Protein AF-A0A7J7HTA9-F1 (afdb_monomer)

pLDDT: mean 80.09, std 15.6, range [35.91, 96.06]

Mean predicted aligned error: 14.53 Å

Foldseek 3Di:
DCPVVVVVVVVVVVVVVVVVVVVVVVVVVVVVVVVVVVVVVVVVVVVVVVVCVVCVVVVVLVVLVVVLVVLCVVLVVLVVVLVVLVVVLVVLLVVLVVLVVVLVVDPDPVVNLVSLVVNLVSLVVNVVSLVVSVVSVVVSLVSLVVSLVSCVVSVSDDPVVSVVSVVVSVVVVVCSVVVSCCSLPVDSSVVSLVVLLVVLLVLLVVLVVVLVVLVVVVVVVPPDDDPPCPVVNVVSPDVDDPSSVVSNVSSCVSCVVSVNNVVVVVSVVVSVVVVVVVVPPDPDD

Sequence (285 aa):
MEIKEDDSTLIKLETACSDLKNLLKTSAEVEVSLEKMDKKLDIFQESLTTASRRVAPLQSLSIAAKALDTRINRAVSPALSLLDSFKLTESLQRRLLDISSKLSSEKLPKKRLKRLKKYVDCVNKLDAAINLISQECEPAIQKLQEVVEFLSRTKATDQYRTHRLKETLMTLKALYETEVDAMRFDGLLDEALLSLQDEFEGLLQQLRHRNIGEMAAVAAQSEVDTAEEEEEVVAAWNLGTELEVEVLRQISETLAANDCLDICIEIFVKNATTTTKMKGNNPND

Radius of gyration: 47.03 Å; Cα contacts (8 Å, |Δi|>4): 125; chains: 1; bounding box: 74×35×176 Å

Solvent-accessible surface area (backbone atoms only — not comparable to full-atom values): 15718 Å² total; per-residue (Å²): 138,60,73,68,54,56,54,51,53,51,52,51,48,52,49,51,52,51,51,51,52,49,51,52,50,51,50,52,53,48,51,56,50,48,54,54,48,49,57,48,48,52,53,49,50,54,50,50,52,53,48,48,65,66,43,49,61,58,52,53,50,51,53,52,50,54,58,43,52,56,41,48,59,65,20,47,56,49,46,51,53,53,53,51,48,50,53,50,42,54,54,43,53,54,51,44,54,56,45,50,59,51,46,76,70,46,86,49,68,77,59,30,53,58,46,49,48,56,42,53,58,44,51,56,51,39,54,53,44,52,53,48,47,64,65,52,45,59,62,26,52,51,38,45,47,53,44,56,51,49,43,64,73,65,60,79,57,59,67,68,60,52,50,52,52,50,52,52,49,53,53,48,52,54,50,47,56,54,48,55,49,34,50,64,70,74,26,75,54,40,57,50,49,52,54,48,50,53,52,50,51,51,51,54,52,52,48,48,54,52,44,54,53,53,52,52,54,50,60,74,66,61,85,66,96,64,99,68,52,76,69,58,63,63,68,60,68,67,82,58,55,73,69,55,46,51,43,51,49,53,49,51,53,55,34,44,76,66,76,42,41,68,60,52,50,51,56,51,49,56,63,55,51,54,56,56,57,63,72,69,68,70,92,82,130

Secondary structure (DSSP, 8-state):
--HHHHHHHHHHHHHHHHHHHHHHHHHHHHHHHHHHHHHHHHHHHHHHHHHHHHHHHHHHHHHHHHHHHHHHHHHHHHHHHHHHHHHHHHHHHHHHHHHHHHHHH---HHHHHHHHHHHHHHHHHHHHHHHHHHHHHHHHHHHHHHHHHHHHHHT-S-HHHHHHHHHHHHHHHHHHHHHHHHHHHSSHHHHHHHHHHHHHHHHHHHHHHHHHHHHHHHHTT--S--TTHHHHHHHT-----HHHHHHHHHHHHHHHHTT-HHHHHHHHHHHHHHHHHHHT-----

Nearest PDB structures (foldseek):
  6mrt-assembly1_A  TM=3.489E-01  e=3.554E-01  Escherichia coli K-12
  5nnv-assembly4_D  TM=2.371E-01  e=4.049E+00  Bacillus subtilis subsp. subtilis str. 168
  3ja6-assembly1_H  TM=1.831E-01  e=6.074E+00  Escherichia coli
  1quu-assembly1_A-2  TM=1.529E-01  e=4.715E+00  Homo sapiens

Structure (mmCIF, N/CA/C/O backbone):
data_AF-A0A7J7HTA9-F1
#
_entry.id   AF-A0A7J7HTA9-F1
#
loop_
_atom_site.group_PDB
_atom_site.id
_atom_site.type_symbol
_atom_site.label_atom_id
_atom_site.label_alt_id
_atom_site.label_comp_id
_atom_site.label_asym_id
_atom_site.label_entity_id
_atom_site.label_seq_id
_atom_site.pdbx_PDB_ins_code
_atom_site.Cartn_x
_atom_site.Cartn_y
_atom_site.Cartn_z
_atom_site.occupancy
_atom_site.B_iso_or_equiv
_atom_site.auth_seq_id
_atom_site.auth_comp_id
_atom_site.auth_asym_id
_atom_site.auth_atom_id
_atom_site.pdbx_PDB_model_num
ATOM 1 N N . MET A 1 1 ? -6.354 4.439 116.139 1.00 47.09 1 MET A N 1
ATOM 2 C CA . MET A 1 1 ? -6.217 5.529 115.142 1.00 47.09 1 MET A CA 1
ATOM 3 C C . MET A 1 1 ? -6.679 5.044 113.756 1.00 47.09 1 MET A C 1
ATOM 5 O O . MET A 1 1 ? -6.259 5.613 112.765 1.00 47.09 1 MET A O 1
ATOM 9 N N . GLU A 1 2 ? -7.573 4.042 113.691 1.00 53.28 2 GLU A N 1
ATOM 10 C CA . GLU A 1 2 ? -7.908 3.264 112.474 1.00 53.28 2 GLU A CA 1
ATOM 11 C C . GLU A 1 2 ? -9.186 3.723 111.749 1.00 53.28 2 GLU A C 1
ATOM 13 O O . GLU A 1 2 ? -9.349 3.476 110.563 1.00 53.28 2 GLU A O 1
ATOM 18 N N . ILE A 1 3 ? -10.066 4.480 112.413 1.00 53.12 3 ILE A N 1
ATOM 19 C CA . ILE A 1 3 ? -11.392 4.838 111.868 1.00 53.12 3 ILE A CA 1
ATOM 20 C C . ILE A 1 3 ? -11.294 5.758 110.629 1.00 53.12 3 ILE A C 1
ATOM 22 O O . ILE A 1 3 ? -12.170 5.750 109.775 1.00 53.12 3 ILE A O 1
ATOM 26 N N . LYS A 1 4 ? -10.204 6.530 110.481 1.00 55.94 4 LYS A N 1
ATOM 27 C CA . LYS A 1 4 ? -9.986 7.402 109.307 1.00 55.94 4 LYS A CA 1
ATOM 28 C C . LYS A 1 4 ? -9.472 6.660 108.066 1.00 55.94 4 LYS A C 1
ATOM 30 O O . LYS A 1 4 ? -9.588 7.193 106.964 1.00 55.94 4 LYS A O 1
ATOM 35 N N . GLU A 1 5 ? -8.866 5.487 108.237 1.00 58.59 5 GLU A N 1
ATOM 36 C CA . GLU A 1 5 ? -8.323 4.688 107.131 1.00 58.59 5 GLU A CA 1
ATOM 37 C C . GLU A 1 5 ? -9.431 3.872 106.457 1.00 58.59 5 GLU A C 1
ATOM 39 O O . GLU A 1 5 ? -9.526 3.883 105.229 1.00 58.59 5 GLU A O 1
ATOM 44 N N . ASP A 1 6 ? -10.335 3.292 107.252 1.00 61.81 6 ASP A N 1
ATOM 45 C CA . ASP A 1 6 ? -11.518 2.580 106.754 1.00 61.81 6 ASP A CA 1
ATOM 46 C C . ASP A 1 6 ? -12.429 3.503 105.928 1.00 61.81 6 ASP A C 1
ATOM 48 O O . ASP A 1 6 ? -12.758 3.166 104.790 1.00 61.81 6 ASP A O 1
ATOM 52 N N . ASP A 1 7 ? -12.714 4.723 106.400 1.00 69.44 7 ASP A N 1
ATOM 53 C CA . ASP A 1 7 ? -13.461 5.733 105.627 1.00 69.44 7 ASP A CA 1
ATOM 54 C C . ASP A 1 7 ? -12.744 6.118 104.317 1.00 69.44 7 ASP A C 1
ATOM 56 O O . ASP A 1 7 ? -13.386 6.317 103.285 1.00 69.44 7 ASP A O 1
ATOM 60 N N . SER A 1 8 ? -11.404 6.174 104.301 1.00 77.88 8 SER A N 1
ATOM 61 C CA . SER A 1 8 ? -10.639 6.462 103.077 1.00 77.88 8 SER A CA 1
ATOM 62 C C . SER A 1 8 ? -10.728 5.328 102.051 1.00 77.88 8 SER A C 1
ATOM 64 O O . SER A 1 8 ? -10.811 5.594 100.849 1.00 77.88 8 SER A O 1
ATOM 66 N N . THR A 1 9 ? -10.714 4.068 102.495 1.00 80.44 9 THR A N 1
ATOM 67 C CA . THR A 1 9 ? -10.879 2.902 101.608 1.00 80.44 9 THR A CA 1
ATOM 68 C C . THR A 1 9 ? -12.297 2.794 101.054 1.00 80.44 9 THR A C 1
ATOM 70 O O . THR A 1 9 ? -12.466 2.453 99.883 1.00 80.44 9 THR A O 1
ATOM 73 N N . LEU A 1 10 ? -13.301 3.171 101.849 1.00 81.88 10 LEU A N 1
ATOM 74 C CA . LEU A 1 10 ? -14.709 3.172 101.460 1.00 81.88 10 LEU A CA 1
ATOM 75 C C . LEU A 1 10 ? -14.993 4.255 100.409 1.00 81.88 10 LEU A C 1
ATOM 77 O O . LEU A 1 10 ? -15.588 3.957 99.375 1.00 81.88 10 LEU A O 1
ATOM 81 N N . ILE A 1 11 ? -14.445 5.464 100.587 1.00 84.44 11 ILE A N 1
ATOM 82 C CA . ILE A 1 11 ? -14.510 6.540 99.583 1.00 84.44 11 ILE A CA 1
ATOM 83 C C . ILE A 1 11 ? -13.785 6.130 98.291 1.00 84.44 11 ILE A C 1
ATOM 85 O O . ILE A 1 11 ? -14.306 6.358 97.202 1.00 84.44 11 ILE A O 1
ATOM 89 N N . LYS A 1 12 ? -12.613 5.478 98.379 1.00 86.44 12 LYS A N 1
ATOM 90 C CA . LYS A 1 12 ? -11.892 4.959 97.198 1.00 86.44 12 LYS A CA 1
ATOM 91 C C . LYS A 1 12 ? -12.709 3.911 96.440 1.00 86.44 12 LYS A C 1
ATOM 93 O O . LYS A 1 12 ? -12.737 3.937 95.209 1.00 86.44 12 LYS A O 1
ATOM 98 N N . LEU A 1 13 ? -13.382 3.012 97.157 1.00 85.44 13 LEU A N 1
ATOM 99 C CA . LEU A 1 13 ? -14.254 2.000 96.565 1.00 85.44 13 LEU A CA 1
ATOM 100 C C . LEU A 1 13 ? -15.482 2.637 95.905 1.00 85.44 13 LEU A C 1
ATOM 102 O O . LEU A 1 13 ? -15.856 2.240 94.806 1.00 85.44 13 LEU A O 1
ATOM 106 N N . GLU A 1 14 ? -16.073 3.652 96.533 1.00 86.44 14 GLU A N 1
ATOM 107 C CA . GLU A 1 14 ? -17.201 4.400 95.979 1.00 86.44 14 GLU A CA 1
ATOM 108 C C . GLU A 1 14 ? -16.796 5.170 94.713 1.00 86.44 14 GLU A C 1
ATOM 110 O O . GLU A 1 14 ? -17.492 5.084 93.697 1.00 86.44 14 GLU A O 1
ATOM 115 N N . THR A 1 15 ? -15.620 5.812 94.712 1.00 88.00 15 THR A N 1
ATOM 116 C CA . THR A 1 15 ? -15.060 6.445 93.508 1.00 88.00 15 THR A CA 1
ATOM 117 C C . THR A 1 15 ? -14.784 5.423 92.408 1.00 88.00 15 THR A C 1
ATOM 119 O O . THR A 1 15 ? -15.249 5.617 91.288 1.00 88.00 15 THR A O 1
ATOM 122 N N . ALA A 1 16 ? -14.166 4.279 92.725 1.00 88.56 16 ALA A N 1
ATOM 123 C CA . ALA A 1 16 ? -13.907 3.216 91.754 1.00 88.56 16 ALA A CA 1
ATOM 124 C C . ALA A 1 16 ? -15.207 2.621 91.183 1.00 88.56 16 ALA A C 1
ATOM 126 O O . ALA A 1 16 ? -15.298 2.371 89.984 1.00 88.56 16 ALA A O 1
ATOM 127 N N . CYS A 1 17 ? -16.244 2.448 92.009 1.00 87.31 17 CYS A N 1
ATOM 128 C CA . CYS A 1 17 ? -17.576 2.034 91.565 1.00 87.31 17 CYS A CA 1
ATOM 129 C C . CYS A 1 17 ? -18.218 3.077 90.642 1.00 87.31 17 CYS A C 1
ATOM 131 O O . CYS A 1 17 ? -18.852 2.717 89.648 1.00 87.31 17 CYS A O 1
ATOM 133 N N . SER A 1 18 ? -18.061 4.365 90.950 1.00 90.75 18 SER A N 1
ATOM 134 C CA . SER A 1 18 ? -18.578 5.452 90.118 1.00 90.75 18 SER A CA 1
ATOM 135 C C . SER A 1 18 ? -17.843 5.556 88.776 1.00 90.75 18 SER A C 1
ATOM 137 O O . SER A 1 18 ? -18.494 5.685 87.737 1.00 90.75 18 SER A O 1
ATOM 139 N N . ASP A 1 19 ? -16.521 5.375 88.775 1.00 92.12 19 ASP A N 1
ATOM 140 C CA . ASP A 1 19 ? -15.682 5.342 87.578 1.00 92.12 19 ASP A CA 1
ATOM 141 C C . ASP A 1 19 ? -16.027 4.140 86.703 1.00 92.12 19 ASP A C 1
ATOM 143 O O . ASP A 1 19 ? -16.213 4.290 85.499 1.00 92.12 19 ASP A O 1
ATOM 147 N N . LEU A 1 20 ? -16.216 2.962 87.302 1.00 91.88 20 LEU A N 1
ATOM 148 C CA . LEU A 1 20 ? -16.607 1.749 86.586 1.00 91.88 20 LEU A CA 1
ATOM 149 C C . LEU A 1 20 ? -18.017 1.882 85.998 1.00 91.88 20 LEU A C 1
ATOM 151 O O . LEU A 1 20 ? -18.262 1.476 84.865 1.00 91.88 20 LEU A O 1
ATOM 155 N N . LYS A 1 21 ? -18.939 2.533 86.715 1.00 93.94 21 LYS A N 1
ATOM 156 C CA . LYS A 1 21 ? -20.280 2.849 86.207 1.00 93.94 21 LYS A CA 1
ATOM 157 C C . LYS A 1 21 ? -20.238 3.847 85.049 1.00 93.94 21 LYS A C 1
ATOM 159 O O . LYS A 1 21 ? -21.007 3.701 84.101 1.00 93.94 21 LYS A O 1
ATOM 164 N N . ASN A 1 22 ? -19.359 4.845 85.108 1.00 93.06 22 ASN A N 1
ATOM 165 C CA . ASN A 1 22 ? -19.149 5.785 84.010 1.00 93.06 22 ASN A CA 1
ATOM 166 C C . ASN A 1 22 ? -18.502 5.094 82.807 1.00 93.06 22 ASN A C 1
ATOM 168 O O . ASN A 1 22 ? -18.959 5.298 81.689 1.00 93.06 22 ASN A O 1
ATOM 172 N N . LEU A 1 23 ? -17.523 4.217 83.034 1.00 93.50 23 LEU A N 1
ATOM 173 C CA . LEU A 1 23 ? -16.859 3.435 81.992 1.00 93.50 23 LEU A CA 1
ATOM 174 C C . LEU A 1 23 ? -17.828 2.458 81.311 1.00 93.50 23 LEU A C 1
ATOM 176 O O . LEU A 1 23 ? -17.810 2.317 80.094 1.00 93.50 23 LEU A O 1
ATOM 180 N N . LEU A 1 24 ? -18.741 1.836 82.064 1.00 93.00 24 LEU A N 1
ATOM 181 C CA . LEU A 1 24 ? -19.807 1.011 81.488 1.00 93.00 24 LEU A CA 1
ATOM 182 C C . LEU A 1 24 ? -20.780 1.834 80.637 1.00 93.00 24 LEU A C 1
ATOM 184 O O . LEU A 1 24 ? -21.186 1.385 79.567 1.00 93.00 24 LEU A O 1
ATOM 188 N N . LYS A 1 25 ? -21.135 3.048 81.075 1.00 93.94 25 LYS A N 1
ATOM 189 C CA . LYS A 1 25 ? -21.979 3.953 80.280 1.00 93.94 25 LYS A CA 1
ATOM 190 C C . LYS A 1 25 ? -21.286 4.391 78.993 1.00 93.94 25 LYS A C 1
ATOM 192 O O . LYS A 1 25 ? -21.897 4.303 77.934 1.00 93.94 25 LYS A O 1
ATOM 197 N N . THR A 1 26 ? -20.022 4.806 79.062 1.00 94.25 26 THR A N 1
ATOM 198 C CA . THR A 1 26 ? -19.263 5.201 77.867 1.00 94.25 26 THR A CA 1
ATOM 199 C C . THR A 1 26 ? -19.033 4.014 76.936 1.00 94.25 26 THR A C 1
ATOM 201 O O . THR A 1 26 ? -19.154 4.167 75.727 1.00 94.25 26 THR A O 1
ATOM 204 N N . SER A 1 27 ? -18.789 2.813 77.470 1.00 93.25 27 SER A N 1
ATOM 205 C CA . SER A 1 27 ? -18.708 1.582 76.675 1.00 93.25 27 SER A CA 1
ATOM 206 C C . SER A 1 27 ? -20.012 1.302 75.923 1.00 93.25 27 SER A C 1
ATOM 208 O O . SER A 1 27 ? -19.968 0.986 74.737 1.00 93.25 27 SER A O 1
ATOM 210 N N . ALA A 1 28 ? -21.166 1.455 76.578 1.00 93.44 28 ALA A N 1
ATOM 211 C CA . ALA A 1 28 ? -22.470 1.277 75.938 1.00 93.44 28 ALA A CA 1
ATOM 212 C C . ALA A 1 28 ? -22.738 2.344 74.856 1.00 93.44 28 ALA A C 1
ATOM 214 O O . ALA A 1 28 ? -23.277 2.044 73.793 1.00 93.44 28 ALA A O 1
ATOM 215 N N . GLU A 1 29 ? -22.330 3.595 75.088 1.00 95.12 29 GLU A N 1
ATOM 216 C CA . GLU A 1 29 ? -22.413 4.662 74.081 1.00 95.12 29 GLU A CA 1
ATOM 217 C C . GLU A 1 29 ? -21.524 4.375 72.861 1.00 95.12 29 GLU A C 1
ATOM 219 O O . GLU A 1 29 ? -21.947 4.581 71.717 1.00 95.12 29 GLU A O 1
ATOM 224 N N . VAL A 1 30 ? -20.313 3.857 73.092 1.00 94.75 30 VAL A N 1
ATOM 225 C CA . VAL A 1 30 ? -19.388 3.432 72.035 1.00 94.75 30 VAL A CA 1
ATOM 226 C C . VAL A 1 30 ? -19.975 2.274 71.233 1.00 94.75 30 VAL A C 1
ATOM 228 O O . VAL A 1 30 ? -19.922 2.324 70.005 1.00 94.75 30 VAL A O 1
ATOM 231 N N . GLU A 1 31 ? -20.595 1.286 71.876 1.00 95.06 31 GLU A N 1
ATOM 232 C CA . GLU A 1 31 ? -21.261 0.164 71.201 1.00 95.06 31 GLU A CA 1
ATOM 233 C C . GLU A 1 31 ? -22.373 0.646 70.254 1.00 95.06 31 GLU A C 1
ATOM 235 O O . GLU A 1 31 ? -22.382 0.304 69.071 1.00 95.06 31 GLU A O 1
ATOM 240 N N . VAL A 1 32 ? -23.236 1.558 70.715 1.00 94.56 32 VAL A N 1
ATOM 241 C CA . VAL A 1 32 ? -24.271 2.178 69.866 1.00 94.56 32 VAL A CA 1
ATOM 242 C C . VAL A 1 32 ? -23.654 2.981 68.713 1.00 94.56 32 VAL A C 1
ATOM 244 O O . VAL A 1 32 ? -24.202 3.029 67.607 1.00 94.56 32 VAL A O 1
ATOM 247 N N . SER A 1 33 ? -22.524 3.653 68.948 1.00 94.81 33 SER A N 1
ATOM 248 C CA . SER A 1 33 ? -21.814 4.389 67.897 1.00 94.81 33 SER A CA 1
ATOM 249 C C . SER A 1 33 ? -21.199 3.461 66.844 1.00 94.81 33 SER A C 1
ATOM 251 O O . SER A 1 33 ? -21.267 3.776 65.654 1.00 94.81 33 SER A O 1
ATOM 253 N N . LEU A 1 34 ? -20.677 2.305 67.268 1.00 95.00 34 LEU A N 1
ATOM 254 C CA . LEU A 1 34 ? -20.142 1.259 66.401 1.00 95.00 34 LEU A CA 1
ATOM 255 C C . LEU A 1 34 ? -21.247 0.670 65.533 1.00 95.00 34 LEU A C 1
ATOM 257 O O . LEU A 1 34 ? -21.090 0.620 64.321 1.00 95.00 34 LEU A O 1
ATOM 261 N N . GLU A 1 35 ? -22.402 0.346 66.112 1.00 95.12 35 GLU A N 1
ATOM 262 C CA . GLU A 1 35 ? -23.546 -0.172 65.357 1.00 95.12 35 GLU A CA 1
ATOM 263 C C . GLU A 1 35 ? -24.053 0.842 64.310 1.00 95.12 35 GLU A C 1
ATOM 265 O O . GLU A 1 35 ? -24.393 0.492 63.178 1.00 95.12 35 GLU A O 1
ATOM 270 N N . LYS A 1 36 ? -24.066 2.140 64.652 1.00 95.81 36 LYS A N 1
ATOM 271 C CA . LYS A 1 36 ? -24.378 3.214 63.691 1.00 95.81 36 LYS A CA 1
ATOM 272 C C . LYS A 1 36 ? -23.331 3.322 62.586 1.00 95.81 36 LYS A C 1
ATOM 274 O O . LYS A 1 36 ? -23.682 3.668 61.459 1.00 95.81 36 LYS A O 1
ATOM 279 N N . MET A 1 37 ? -22.058 3.116 62.910 1.00 95.56 37 MET A N 1
ATOM 280 C CA . MET A 1 37 ? -20.968 3.149 61.940 1.00 95.56 37 MET A CA 1
ATOM 281 C C . MET A 1 37 ? -21.029 1.950 60.994 1.00 95.56 37 MET A C 1
ATOM 283 O O . MET A 1 37 ? -20.857 2.143 59.795 1.00 95.56 37 MET A O 1
ATOM 287 N N . ASP A 1 38 ? -21.355 0.767 61.506 1.00 95.56 38 ASP A N 1
ATOM 288 C CA . ASP A 1 38 ? -21.504 -0.464 60.727 1.00 95.56 38 ASP A CA 1
ATOM 289 C C . ASP A 1 38 ? -22.623 -0.315 59.685 1.00 95.56 38 ASP A C 1
ATOM 291 O O . ASP A 1 38 ? -22.392 -0.417 58.482 1.00 95.56 38 ASP A O 1
ATOM 295 N N . LYS A 1 39 ? -23.795 0.169 60.122 1.00 95.56 39 LYS A N 1
ATOM 296 C CA . LYS A 1 39 ? -24.916 0.520 59.230 1.00 95.56 39 LYS A CA 1
ATOM 297 C C . LYS A 1 39 ? -24.532 1.540 58.154 1.00 95.56 39 LYS A C 1
ATOM 299 O O . LYS A 1 39 ? -25.019 1.472 57.028 1.00 95.56 39 LYS A O 1
ATOM 304 N N . LYS A 1 40 ? -23.684 2.524 58.479 1.00 96.06 40 LYS A N 1
ATOM 305 C CA . LYS A 1 40 ? -23.187 3.496 57.488 1.00 96.06 40 LYS A CA 1
ATOM 306 C C . LYS A 1 40 ? -22.226 2.849 56.495 1.00 96.06 40 LYS A C 1
ATOM 308 O O . LYS A 1 40 ? -22.276 3.198 55.319 1.00 96.06 40 LYS A O 1
ATOM 313 N N . LEU A 1 41 ? -21.360 1.949 56.957 1.00 95.81 41 LEU A N 1
ATOM 314 C CA . LEU A 1 41 ? -20.436 1.200 56.109 1.00 95.81 41 LEU A CA 1
ATOM 315 C C . LEU A 1 41 ? -21.187 0.316 55.115 1.00 95.81 41 LEU A C 1
ATOM 317 O O . LEU A 1 41 ? -20.854 0.356 53.933 1.00 95.81 41 LEU A O 1
ATOM 321 N N . ASP A 1 42 ? -22.247 -0.364 55.549 1.00 95.75 42 ASP A N 1
ATOM 322 C CA . ASP A 1 42 ? -23.115 -1.148 54.664 1.00 95.75 42 ASP A CA 1
ATOM 323 C C . ASP A 1 42 ? -23.717 -0.283 53.551 1.00 95.75 42 ASP A C 1
ATOM 325 O O . ASP A 1 42 ? -23.608 -0.609 52.367 1.00 95.75 42 ASP A O 1
ATOM 329 N N . ILE A 1 43 ? -24.271 0.881 53.913 1.00 95.62 43 ILE A N 1
ATOM 330 C CA . ILE A 1 43 ? -24.830 1.839 52.946 1.00 95.62 43 ILE A CA 1
ATOM 331 C C . ILE A 1 43 ? -23.742 2.346 51.988 1.00 95.62 43 ILE A C 1
ATOM 333 O O . ILE A 1 43 ? -23.973 2.477 50.783 1.00 95.62 43 ILE A O 1
ATOM 337 N N . PHE A 1 44 ? -22.540 2.641 52.493 1.00 95.69 44 PHE A N 1
ATOM 338 C CA . PHE A 1 44 ? -21.428 3.066 51.646 1.00 95.69 44 PHE A CA 1
ATOM 339 C C . PHE A 1 44 ? -20.971 1.962 50.699 1.00 95.69 44 PHE A C 1
ATOM 341 O O . PHE A 1 44 ? -20.693 2.249 49.536 1.00 95.69 44 PHE A O 1
ATOM 348 N N . GLN A 1 45 ? -20.930 0.714 51.152 1.00 95.88 45 GLN A N 1
ATOM 349 C CA . GLN A 1 45 ? -20.557 -0.425 50.328 1.00 95.88 45 GLN A CA 1
ATOM 350 C C . GLN A 1 45 ? -21.608 -0.703 49.246 1.00 95.88 45 GLN A C 1
ATOM 352 O O . GLN A 1 45 ? -21.256 -0.924 48.084 1.00 95.88 45 GLN A O 1
ATOM 357 N N . GLU A 1 46 ? -22.896 -0.604 49.568 1.00 95.56 46 GLU A N 1
ATOM 358 C CA . GLU A 1 46 ? -23.981 -0.703 48.587 1.00 95.56 46 GLU A CA 1
ATOM 359 C C . GLU A 1 46 ? -23.924 0.438 47.552 1.00 95.56 46 GLU A C 1
ATOM 361 O O . GLU A 1 46 ? -24.035 0.219 46.340 1.00 95.56 46 GLU A O 1
ATOM 366 N N . SER A 1 47 ? -23.669 1.667 48.005 1.00 95.31 47 SER A N 1
ATOM 367 C CA . SER A 1 47 ? -23.493 2.824 47.123 1.00 95.31 47 SER A CA 1
ATOM 368 C C . SER A 1 47 ? -22.277 2.658 46.209 1.00 95.31 47 SER A C 1
ATOM 370 O O . SER A 1 47 ? -22.371 2.869 44.997 1.00 95.31 47 SER A O 1
ATOM 372 N N . LEU A 1 48 ? -21.145 2.204 46.754 1.00 95.06 48 LEU A N 1
ATOM 373 C CA . LEU A 1 48 ? -19.909 1.987 46.007 1.00 95.06 48 LEU A CA 1
ATOM 374 C C . LEU A 1 48 ? -20.058 0.868 44.975 1.00 95.06 48 LEU A C 1
ATOM 376 O O . LEU A 1 48 ? -19.619 1.023 43.836 1.00 95.06 48 LEU A O 1
ATOM 380 N N . THR A 1 49 ? -20.700 -0.243 45.335 1.00 94.88 49 THR A N 1
ATOM 381 C CA . THR A 1 49 ? -20.969 -1.345 44.397 1.00 94.88 49 THR A CA 1
ATOM 382 C C . THR A 1 49 ? -21.920 -0.906 43.285 1.00 94.88 49 THR A C 1
ATOM 384 O O . THR A 1 49 ? -21.669 -1.191 42.111 1.00 94.88 49 THR A O 1
ATOM 387 N N . THR A 1 50 ? -22.952 -0.125 43.612 1.00 94.44 50 THR A N 1
ATOM 388 C CA . THR A 1 50 ? -23.872 0.459 42.626 1.00 94.44 50 THR A CA 1
ATOM 389 C C . THR A 1 50 ? -23.157 1.438 41.694 1.00 94.44 50 THR A C 1
ATOM 391 O O . THR A 1 50 ? -23.330 1.372 40.474 1.00 94.44 50 THR A O 1
ATOM 394 N N . ALA A 1 51 ? -22.323 2.325 42.239 1.00 93.56 51 ALA A N 1
ATOM 395 C CA . ALA A 1 51 ? -21.527 3.270 41.464 1.00 93.56 51 ALA A CA 1
ATOM 396 C C . ALA A 1 51 ? -20.521 2.545 40.558 1.00 93.56 51 ALA A C 1
ATOM 398 O O . ALA A 1 51 ? -20.468 2.818 39.361 1.00 93.56 51 ALA A O 1
ATOM 399 N N . SER A 1 52 ? -19.797 1.560 41.092 1.00 92.88 52 SER A N 1
ATOM 400 C CA . SER A 1 52 ? -18.858 0.721 40.340 1.00 92.88 52 SER A CA 1
ATOM 401 C C . SER A 1 52 ? -19.547 0.019 39.1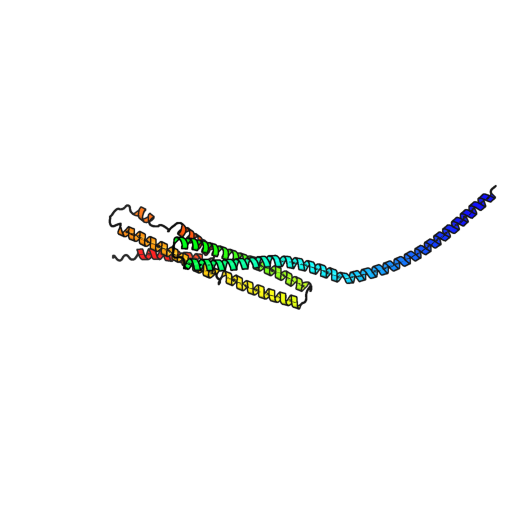69 1.00 92.88 52 SER A C 1
ATOM 403 O O . SER A 1 52 ? -19.087 0.109 38.031 1.00 92.88 52 SER A O 1
ATOM 405 N N . ARG A 1 53 ? -20.728 -0.574 39.395 1.00 91.38 53 ARG A N 1
ATOM 406 C CA . ARG A 1 53 ? -21.518 -1.222 38.337 1.00 91.38 53 ARG A CA 1
ATOM 407 C C . ARG A 1 53 ? -21.952 -0.249 37.236 1.00 91.38 53 ARG A C 1
ATOM 409 O O . ARG A 1 53 ? -22.013 -0.643 36.073 1.00 91.38 53 ARG A O 1
ATOM 416 N N . ARG A 1 54 ? -22.240 1.011 37.577 1.00 91.12 54 ARG A N 1
ATOM 417 C CA . ARG A 1 54 ? -22.584 2.064 36.602 1.00 91.12 54 ARG A CA 1
ATOM 418 C C . ARG A 1 54 ? -21.366 2.589 35.837 1.00 91.12 54 ARG A C 1
ATOM 420 O O . ARG A 1 54 ? -21.505 2.963 34.677 1.00 91.12 54 ARG A O 1
ATOM 427 N N . VAL A 1 55 ? -20.187 2.602 36.457 1.00 92.88 55 VAL A N 1
ATOM 428 C CA . VAL A 1 55 ? -18.941 3.122 35.864 1.00 92.88 55 VAL A CA 1
ATOM 429 C C . VAL A 1 55 ? -18.200 2.069 35.030 1.00 92.88 55 VAL A C 1
ATOM 431 O O . VAL A 1 55 ? -17.576 2.420 34.030 1.00 92.88 55 VAL A O 1
ATOM 434 N N . ALA A 1 56 ? -18.312 0.782 35.365 1.00 89.06 56 ALA A N 1
ATOM 435 C CA . ALA A 1 56 ? -17.701 -0.326 34.627 1.00 89.06 56 ALA A CA 1
ATOM 436 C C . ALA A 1 56 ? -17.898 -0.278 33.089 1.00 89.06 56 ALA A C 1
ATOM 438 O O . ALA A 1 56 ? -16.908 -0.415 32.363 1.00 89.06 56 ALA A O 1
ATOM 439 N N . PRO A 1 57 ? -19.110 -0.035 32.538 1.00 87.00 57 PRO A N 1
ATOM 440 C CA . PRO A 1 57 ? -19.281 0.081 31.086 1.00 87.00 57 PRO A CA 1
ATOM 441 C C . PRO A 1 57 ? -18.555 1.296 30.487 1.00 87.00 57 PRO A C 1
ATOM 443 O O . PRO A 1 57 ? -18.031 1.202 29.379 1.00 87.00 57 PRO A O 1
ATOM 446 N N . LEU A 1 58 ? -18.465 2.414 31.216 1.00 87.25 58 LEU A N 1
ATOM 447 C CA . LEU A 1 58 ? -17.738 3.609 30.768 1.00 87.25 58 LEU A CA 1
ATOM 448 C C . LEU A 1 58 ? -16.227 3.360 30.725 1.00 87.25 58 LEU A C 1
ATOM 450 O O . LEU A 1 58 ? -15.553 3.791 29.791 1.00 87.25 58 LEU A O 1
ATOM 454 N N . GLN A 1 59 ? -15.696 2.626 31.706 1.00 88.69 59 GLN A N 1
ATOM 455 C CA . GLN A 1 59 ? -14.292 2.212 31.715 1.00 88.69 59 GLN A CA 1
ATOM 456 C C . GLN A 1 59 ? -13.980 1.272 30.547 1.00 88.69 59 GLN A C 1
ATOM 458 O O . GLN A 1 59 ? -12.999 1.489 29.839 1.00 88.69 59 GLN A O 1
ATOM 463 N N . SER A 1 60 ? -14.841 0.280 30.298 1.00 86.75 60 SER A N 1
ATOM 464 C CA . SER A 1 60 ? -14.715 -0.622 29.146 1.00 86.75 60 SER A CA 1
ATOM 465 C C . SER A 1 60 ? -14.714 0.146 27.817 1.00 86.75 60 SER A C 1
ATOM 467 O O . SER A 1 60 ? -13.835 -0.059 26.978 1.00 86.75 60 SER A O 1
ATOM 469 N N . LEU A 1 61 ? -15.630 1.108 27.656 1.00 85.38 61 LEU A N 1
ATOM 470 C CA . LEU A 1 61 ? -15.699 1.957 26.465 1.00 85.38 61 LEU A CA 1
ATOM 471 C C . LEU A 1 61 ? -14.451 2.838 26.304 1.00 85.38 61 LEU A C 1
ATOM 473 O O . LEU A 1 61 ? -13.928 2.962 25.200 1.00 85.38 61 LEU A O 1
ATOM 477 N N . SER A 1 62 ? -13.945 3.414 27.396 1.00 87.25 62 SER A N 1
ATOM 478 C CA . SER A 1 62 ? -12.720 4.225 27.393 1.00 87.25 62 SER A CA 1
ATOM 479 C C . SER A 1 62 ? -11.496 3.413 26.953 1.00 87.25 62 SER A C 1
ATOM 481 O O . SER A 1 62 ? -10.722 3.846 26.094 1.00 87.25 62 SER A O 1
ATOM 483 N N . ILE A 1 63 ? -11.354 2.186 27.466 1.00 88.56 63 ILE A N 1
ATOM 484 C CA . ILE A 1 63 ? -10.285 1.264 27.059 1.00 88.5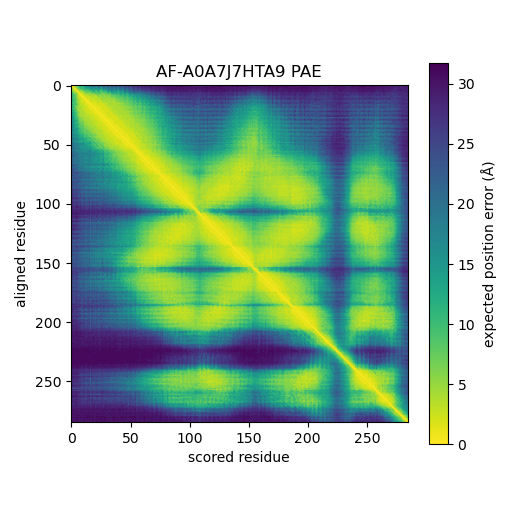6 63 ILE A CA 1
ATOM 485 C C . ILE A 1 63 ? -10.426 0.902 25.574 1.00 88.56 63 ILE A C 1
ATOM 487 O O . ILE A 1 63 ? -9.436 0.938 24.840 1.00 88.56 63 ILE A O 1
ATOM 491 N N . ALA A 1 64 ? -11.645 0.608 25.109 1.00 86.44 64 ALA A N 1
ATOM 492 C CA . ALA A 1 64 ? -11.912 0.314 23.702 1.00 86.44 64 ALA A CA 1
ATOM 493 C C . ALA A 1 64 ? -11.579 1.504 22.786 1.00 86.44 64 ALA A C 1
ATOM 495 O O . ALA A 1 64 ? -10.974 1.305 21.733 1.00 86.44 64 ALA A O 1
ATOM 496 N N . ALA A 1 65 ? -11.898 2.735 23.198 1.00 87.19 65 ALA A N 1
ATOM 497 C CA . ALA A 1 65 ? -11.575 3.950 22.454 1.00 87.19 65 ALA A CA 1
ATOM 498 C C . ALA A 1 65 ? -10.057 4.176 22.346 1.00 87.19 65 ALA A C 1
ATOM 500 O O . ALA A 1 65 ? -9.549 4.438 21.258 1.00 87.19 65 ALA A O 1
ATOM 501 N N . LYS A 1 66 ? -9.301 3.984 23.434 1.00 89.50 66 LYS A N 1
ATOM 502 C CA . LYS A 1 66 ? -7.829 4.069 23.405 1.00 89.50 66 LYS A CA 1
ATOM 503 C C . LYS A 1 66 ? -7.206 2.981 22.519 1.00 89.50 66 LYS A C 1
ATOM 505 O O . LYS A 1 66 ? -6.246 3.216 21.783 1.00 89.50 66 LYS A O 1
ATOM 510 N N . ALA A 1 67 ? -7.767 1.776 22.561 1.00 89.75 67 ALA A N 1
ATOM 511 C CA . ALA A 1 67 ? -7.348 0.668 21.711 1.00 89.75 67 ALA A CA 1
ATOM 512 C C . ALA A 1 67 ? -7.722 0.882 20.229 1.00 89.75 67 ALA A C 1
ATOM 514 O O . ALA A 1 67 ? -7.051 0.353 19.343 1.00 89.75 67 ALA A O 1
ATOM 515 N N . LEU A 1 68 ? -8.780 1.643 19.944 1.00 88.94 68 LEU A N 1
ATOM 516 C CA . LEU A 1 68 ? -9.129 2.070 18.592 1.00 88.94 68 LEU A CA 1
ATOM 517 C C . LEU A 1 68 ? -8.135 3.117 18.081 1.00 88.94 68 LEU A C 1
ATOM 519 O O . LEU A 1 68 ? -7.595 2.944 16.996 1.00 88.94 68 LEU A O 1
ATOM 523 N N . ASP A 1 69 ? -7.859 4.154 18.871 1.00 89.56 69 ASP A N 1
ATOM 524 C CA . ASP A 1 69 ? -6.954 5.249 18.501 1.00 89.56 69 ASP A CA 1
ATOM 525 C C . ASP A 1 69 ? -5.550 4.742 18.132 1.00 89.56 69 ASP A C 1
ATOM 527 O O . ASP A 1 69 ? -5.010 5.052 17.072 1.00 89.56 69 ASP A O 1
ATOM 531 N N . THR A 1 70 ? -4.997 3.838 18.941 1.00 90.56 70 THR A N 1
ATOM 532 C CA . THR A 1 70 ? -3.712 3.182 18.640 1.00 90.56 70 THR A CA 1
ATOM 533 C C . THR A 1 70 ? -3.730 2.397 17.324 1.00 90.56 70 THR A C 1
ATOM 535 O O . THR A 1 70 ? -2.756 2.438 16.571 1.00 90.56 70 THR A O 1
ATOM 538 N N . ARG A 1 71 ? -4.833 1.708 16.999 1.00 89.62 71 ARG A N 1
ATOM 539 C CA . ARG A 1 71 ? -4.976 0.991 15.721 1.00 89.62 71 ARG A CA 1
ATOM 540 C C . ARG A 1 71 ? -5.145 1.941 14.540 1.00 89.62 71 ARG A C 1
ATOM 542 O O . ARG A 1 71 ? -4.551 1.676 13.500 1.00 89.62 71 ARG A O 1
ATOM 549 N N . ILE A 1 72 ? -5.893 3.033 14.708 1.00 90.00 72 ILE A N 1
ATOM 550 C CA . ILE A 1 72 ? -6.032 4.087 13.695 1.00 90.00 72 ILE A CA 1
ATOM 551 C C . ILE A 1 72 ? -4.655 4.668 13.384 1.00 90.00 72 ILE A C 1
ATOM 553 O O . ILE A 1 72 ? -4.234 4.630 12.233 1.00 90.00 72 ILE A O 1
ATOM 557 N N . ASN A 1 73 ? -3.906 5.104 14.398 1.00 91.25 73 ASN A N 1
ATOM 558 C CA . ASN A 1 73 ? -2.568 5.668 14.208 1.00 91.25 73 ASN A CA 1
ATOM 559 C C . ASN A 1 73 ? -1.616 4.680 13.508 1.00 91.25 73 ASN A C 1
ATOM 561 O O . ASN A 1 73 ? -0.861 5.063 12.613 1.00 91.25 73 ASN A O 1
ATOM 565 N N . ARG A 1 74 ? -1.705 3.385 13.839 1.00 90.56 74 ARG A N 1
ATOM 566 C CA . ARG A 1 74 ? -0.923 2.321 13.189 1.00 90.56 74 ARG A CA 1
ATOM 567 C C . ARG A 1 74 ? -1.318 2.065 11.727 1.00 90.56 74 ARG A C 1
ATOM 569 O O . ARG A 1 74 ? -0.465 1.633 10.954 1.00 90.56 74 ARG A O 1
ATOM 576 N N . ALA A 1 75 ? -2.577 2.286 11.352 1.00 91.94 75 ALA A N 1
ATOM 577 C CA . ALA A 1 75 ? -3.068 2.084 9.987 1.00 91.94 75 ALA A CA 1
ATOM 578 C C . ALA A 1 75 ? -2.886 3.323 9.094 1.00 91.94 75 ALA A C 1
ATOM 580 O O . ALA A 1 75 ? -2.582 3.189 7.912 1.00 91.94 75 ALA A O 1
ATOM 581 N N . VAL A 1 76 ? -3.014 4.525 9.662 1.00 90.69 76 VAL A N 1
ATOM 582 C CA . VAL A 1 76 ? -2.916 5.792 8.923 1.00 90.69 76 VAL A CA 1
ATOM 583 C C . VAL A 1 76 ? -1.496 6.051 8.426 1.00 90.69 76 VAL A C 1
ATOM 585 O O . VAL A 1 76 ? -1.329 6.462 7.285 1.00 90.69 76 VAL A O 1
ATOM 588 N N . SER A 1 77 ? -0.465 5.786 9.233 1.00 89.44 77 SER A N 1
ATOM 589 C CA . SER A 1 77 ? 0.923 6.063 8.826 1.00 89.44 77 SER A CA 1
ATOM 590 C C . SER A 1 77 ? 1.350 5.308 7.547 1.00 89.44 77 SER A C 1
ATOM 592 O O . SER A 1 77 ? 1.844 5.964 6.631 1.00 89.44 77 SER A O 1
ATOM 594 N N . PRO A 1 78 ? 1.107 3.989 7.404 1.00 89.50 78 PRO A N 1
ATOM 595 C CA . PRO A 1 78 ? 1.349 3.266 6.151 1.00 89.50 78 PRO A CA 1
ATOM 596 C C . PRO A 1 78 ? 0.501 3.763 4.978 1.00 89.50 78 PRO A C 1
ATOM 598 O O . PRO A 1 78 ? 1.008 3.871 3.869 1.00 89.50 78 PRO A O 1
ATOM 601 N N . ALA A 1 79 ? -0.769 4.107 5.216 1.00 90.56 79 ALA A N 1
ATOM 602 C CA . ALA A 1 79 ? -1.640 4.636 4.166 1.00 90.56 79 ALA A CA 1
ATOM 603 C C . ALA A 1 79 ? -1.153 5.998 3.635 1.00 90.56 79 ALA A C 1
ATOM 605 O O . ALA A 1 79 ? -1.251 6.267 2.441 1.00 90.56 79 ALA A O 1
ATOM 606 N N . LEU A 1 80 ? -0.593 6.844 4.507 1.00 90.62 80 LEU A N 1
ATOM 607 C CA . LEU A 1 80 ? 0.029 8.109 4.108 1.00 90.62 80 LEU A CA 1
ATOM 608 C C . LEU A 1 80 ? 1.314 7.886 3.305 1.00 90.62 80 LEU A C 1
ATOM 610 O O . LEU A 1 80 ? 1.486 8.528 2.274 1.00 90.62 80 LEU A O 1
ATOM 614 N N . SER A 1 81 ? 2.168 6.951 3.734 1.00 89.56 81 SER A N 1
ATOM 615 C CA . SER A 1 81 ? 3.375 6.572 2.983 1.00 89.56 81 SER A CA 1
ATOM 616 C C . SER A 1 81 ? 3.024 6.095 1.575 1.00 89.56 81 SER A C 1
ATOM 618 O O . SER A 1 81 ? 3.572 6.592 0.596 1.00 89.56 81 SER A O 1
ATOM 620 N N . LEU A 1 82 ? 2.030 5.207 1.466 1.00 90.31 82 LEU A N 1
ATOM 621 C CA . LEU A 1 82 ? 1.538 4.704 0.187 1.00 90.31 82 LEU A CA 1
ATOM 622 C C . LEU A 1 82 ? 1.028 5.843 -0.709 1.00 90.31 82 LEU A C 1
ATOM 624 O O . LEU A 1 82 ? 1.350 5.895 -1.894 1.00 90.31 82 LEU A O 1
ATOM 628 N N . LEU A 1 83 ? 0.266 6.788 -0.149 1.00 90.56 83 LEU A N 1
ATOM 629 C CA . LEU A 1 83 ? -0.217 7.955 -0.887 1.00 90.56 83 LEU A CA 1
ATOM 630 C C . LEU A 1 83 ? 0.933 8.828 -1.415 1.00 90.56 83 LEU A C 1
ATOM 632 O O . LEU A 1 83 ? 0.852 9.346 -2.529 1.00 90.56 83 LEU A O 1
ATOM 636 N N . ASP A 1 84 ? 1.998 9.003 -0.639 1.00 91.62 84 ASP A N 1
ATOM 637 C CA . ASP A 1 84 ? 3.168 9.760 -1.081 1.00 91.62 84 ASP A CA 1
ATOM 638 C C . ASP A 1 84 ? 3.954 9.013 -2.175 1.00 91.62 84 ASP A C 1
ATOM 640 O O . ASP A 1 84 ? 4.405 9.649 -3.132 1.00 91.62 84 ASP A O 1
ATOM 644 N N . SER A 1 85 ? 4.015 7.678 -2.124 1.00 91.06 85 SER A N 1
ATOM 645 C CA . SER A 1 85 ? 4.550 6.837 -3.207 1.00 91.06 85 SER A CA 1
ATOM 646 C C . SER A 1 85 ? 3.745 6.986 -4.507 1.00 91.06 85 SER A C 1
ATOM 648 O O . SER A 1 85 ? 4.330 7.120 -5.587 1.00 91.06 85 SER A O 1
ATOM 650 N N . PHE A 1 86 ? 2.411 7.063 -4.427 1.00 90.19 86 PHE A N 1
ATOM 651 C CA . PHE A 1 86 ? 1.561 7.352 -5.592 1.00 90.19 86 PHE A CA 1
ATOM 652 C C . PHE A 1 86 ? 1.842 8.739 -6.188 1.00 90.19 86 PHE A C 1
ATOM 654 O O . PHE A 1 86 ? 2.021 8.861 -7.399 1.00 90.19 86 PHE A O 1
ATOM 661 N N . LYS A 1 87 ? 1.970 9.783 -5.356 1.00 92.12 87 LYS A N 1
ATOM 662 C CA . LYS A 1 87 ? 2.335 11.134 -5.834 1.00 92.12 87 LYS A CA 1
ATOM 663 C C . LYS A 1 87 ? 3.711 11.159 -6.496 1.00 92.12 87 LYS A C 1
ATOM 665 O O . LYS A 1 87 ? 3.915 11.858 -7.491 1.00 92.12 87 LYS A O 1
ATOM 670 N N . LEU A 1 88 ? 4.672 10.418 -5.941 1.00 92.38 88 LEU A N 1
ATOM 671 C CA . LEU A 1 88 ? 6.004 10.287 -6.521 1.00 92.38 88 LEU A CA 1
ATOM 672 C C . LEU A 1 88 ? 5.911 9.644 -7.908 1.00 92.38 88 LEU A C 1
ATOM 674 O O . LEU A 1 88 ? 6.471 10.189 -8.859 1.00 92.38 88 LEU A O 1
ATOM 678 N N . THR A 1 89 ? 5.158 8.555 -8.039 1.00 91.06 89 THR A N 1
ATOM 679 C CA . THR A 1 89 ? 4.925 7.849 -9.309 1.00 91.06 89 THR A CA 1
ATOM 680 C C . THR A 1 89 ? 4.278 8.763 -10.348 1.00 91.06 89 THR A C 1
ATOM 682 O O . THR A 1 89 ? 4.793 8.889 -11.457 1.00 91.06 89 THR A O 1
ATOM 685 N N . GLU A 1 90 ? 3.246 9.518 -9.972 1.00 91.25 90 GLU A N 1
ATOM 686 C CA . GLU A 1 90 ? 2.601 10.509 -10.842 1.00 91.25 90 GLU A CA 1
ATOM 687 C C . GLU A 1 90 ? 3.589 11.601 -11.303 1.00 91.25 90 GLU A C 1
ATOM 689 O O . GLU A 1 90 ? 3.617 12.008 -12.468 1.00 91.25 90 GLU A O 1
ATOM 694 N N . SER A 1 91 ? 4.462 12.072 -10.405 1.00 92.75 91 SER A N 1
ATOM 695 C CA . SER A 1 91 ? 5.502 13.047 -10.755 1.00 92.75 91 SER A CA 1
ATOM 696 C C . SER A 1 91 ? 6.552 12.472 -11.715 1.00 92.75 91 SER A C 1
ATOM 698 O O . SER A 1 91 ? 7.024 13.180 -12.612 1.00 92.75 91 SER A O 1
ATOM 700 N N . LEU A 1 92 ? 6.896 11.187 -11.564 1.00 91.94 92 LEU A N 1
ATOM 701 C CA . LEU A 1 92 ? 7.810 10.476 -12.453 1.00 91.94 92 LEU A CA 1
ATOM 702 C C . LEU A 1 92 ? 7.190 10.269 -13.833 1.00 91.94 92 LEU A C 1
ATOM 704 O O . LEU A 1 92 ? 7.866 10.542 -14.821 1.00 91.94 92 LEU A O 1
ATOM 708 N N . GLN A 1 93 ? 5.917 9.881 -13.904 1.00 90.88 93 GLN A N 1
ATOM 709 C CA . GLN A 1 93 ? 5.165 9.745 -15.154 1.00 90.88 93 GLN A CA 1
ATOM 710 C C . GLN A 1 93 ? 5.129 11.064 -15.936 1.00 90.88 93 GLN A C 1
ATOM 712 O O . GLN A 1 93 ? 5.487 11.103 -17.113 1.00 90.88 93 GLN A O 1
ATOM 717 N N . ARG A 1 94 ? 4.813 12.187 -15.273 1.00 91.06 94 ARG A N 1
ATOM 718 C CA . ARG A 1 94 ? 4.879 13.520 -15.904 1.00 91.06 94 ARG A CA 1
ATOM 719 C C . ARG A 1 94 ? 6.276 13.832 -16.427 1.00 91.06 94 ARG A C 1
ATOM 721 O O . ARG A 1 94 ? 6.427 14.306 -17.549 1.00 91.06 94 ARG A O 1
ATOM 728 N N . ARG A 1 95 ? 7.310 13.557 -15.624 1.00 90.75 95 ARG A N 1
ATOM 729 C CA . ARG A 1 95 ? 8.702 13.793 -16.023 1.00 90.75 95 ARG A CA 1
ATOM 730 C C . ARG A 1 95 ? 9.109 12.921 -17.211 1.00 90.75 95 ARG A C 1
ATOM 732 O O . ARG A 1 95 ? 9.883 13.380 -18.047 1.00 90.75 95 ARG A O 1
ATOM 739 N N . LEU A 1 96 ? 8.600 11.696 -17.287 1.00 90.56 96 LEU A N 1
ATOM 740 C CA . LEU A 1 96 ? 8.858 10.761 -18.374 1.00 90.56 96 LEU A CA 1
ATOM 741 C C . LEU A 1 96 ? 8.294 11.282 -19.701 1.00 90.56 96 LEU A C 1
ATOM 743 O O . LEU A 1 96 ? 9.042 11.376 -20.673 1.00 90.56 96 LEU A O 1
ATOM 747 N N . LEU A 1 97 ? 7.038 11.739 -19.714 1.00 90.12 97 LEU A N 1
ATOM 748 C CA . LEU A 1 97 ? 6.406 12.378 -20.880 1.00 90.12 97 LEU A CA 1
ATOM 749 C C . LEU A 1 97 ? 7.162 13.642 -21.327 1.00 90.12 97 LEU A C 1
ATOM 751 O O . LEU A 1 97 ? 7.403 13.878 -22.514 1.00 90.12 97 LEU A O 1
ATOM 755 N N . ASP A 1 98 ? 7.618 14.433 -20.359 1.00 89.62 98 ASP A N 1
ATOM 756 C CA . ASP A 1 98 ? 8.446 15.613 -20.590 1.00 89.62 98 ASP A CA 1
ATOM 757 C C . ASP A 1 98 ? 9.797 15.281 -21.238 1.00 89.62 98 ASP A C 1
ATOM 759 O O . ASP A 1 98 ? 10.319 16.063 -22.034 1.00 89.62 98 ASP A O 1
ATOM 763 N N . ILE A 1 99 ? 10.415 14.160 -20.861 1.00 87.62 99 ILE A N 1
ATOM 764 C CA . ILE A 1 99 ? 11.681 13.710 -21.448 1.00 87.62 99 ILE A CA 1
ATOM 765 C C . ILE A 1 99 ? 11.430 13.113 -22.834 1.00 87.62 99 ILE A C 1
ATOM 767 O O . ILE A 1 99 ? 12.183 13.442 -23.749 1.00 87.62 99 ILE A O 1
ATOM 771 N N . SER A 1 100 ? 10.372 12.316 -23.001 1.00 86.44 100 SER A N 1
ATOM 772 C CA . SER A 1 100 ? 9.977 11.701 -24.275 1.00 86.44 100 SER A CA 1
ATOM 773 C C . SER A 1 100 ? 9.705 12.754 -25.358 1.00 86.44 100 SER A C 1
ATOM 775 O O . SER A 1 100 ? 10.336 12.748 -26.418 1.00 86.44 100 SER A O 1
ATOM 777 N N . SER A 1 101 ? 8.889 13.769 -25.056 1.00 86.25 101 SER A N 1
ATOM 778 C CA . SER A 1 101 ? 8.622 14.884 -25.983 1.00 86.25 101 SER A CA 1
ATOM 779 C C . SER A 1 101 ? 9.897 15.640 -26.389 1.00 86.25 101 SER A C 1
ATOM 781 O O . SER A 1 101 ? 10.092 15.994 -27.556 1.00 86.25 101 SER A O 1
ATOM 783 N N . LYS A 1 102 ? 10.822 15.843 -25.443 1.00 85.31 102 LYS A N 1
ATOM 784 C CA . LYS A 1 102 ? 12.130 16.466 -25.702 1.00 85.31 102 LYS A CA 1
ATOM 785 C C . LYS A 1 102 ? 13.063 15.551 -26.498 1.00 85.31 102 LYS A C 1
ATOM 787 O O . LYS A 1 102 ? 13.901 16.068 -27.230 1.00 85.31 102 LYS A O 1
ATOM 792 N N . LEU A 1 103 ? 12.950 14.231 -26.355 1.00 80.88 103 LEU A N 1
ATOM 793 C CA . LEU A 1 103 ? 13.748 13.252 -27.094 1.00 80.88 103 LEU A CA 1
ATOM 794 C C . LEU A 1 103 ? 13.330 13.199 -28.569 1.00 80.88 103 LEU A C 1
ATOM 796 O O . LEU A 1 103 ? 14.197 13.226 -29.441 1.00 80.88 103 LEU A O 1
ATOM 800 N N . SER A 1 104 ? 12.022 13.233 -28.840 1.00 77.50 104 SER A N 1
ATOM 801 C CA . SER A 1 104 ? 11.457 13.282 -30.197 1.00 77.50 104 SER A CA 1
ATOM 802 C C . SER A 1 104 ? 11.845 14.564 -30.959 1.00 77.50 104 SER A C 1
ATOM 804 O O . SER A 1 104 ? 12.140 14.533 -32.152 1.00 77.50 104 SER A O 1
ATOM 806 N N . SER A 1 105 ? 11.945 15.700 -30.259 1.00 77.81 105 SER A N 1
ATOM 807 C CA . SER A 1 105 ? 12.318 16.997 -30.852 1.00 77.81 105 SER A CA 1
ATOM 808 C C . SER A 1 105 ? 13.834 17.182 -31.080 1.00 77.81 105 SER A C 1
ATOM 810 O O . SER A 1 105 ? 14.262 18.028 -31.873 1.00 77.81 105 SER A O 1
ATOM 812 N N . GLU A 1 106 ? 14.687 16.408 -30.398 1.00 79.75 106 GLU A N 1
ATOM 813 C CA . GLU A 1 106 ? 16.140 16.613 -30.414 1.00 79.75 106 GLU A CA 1
ATOM 814 C C . GLU A 1 106 ? 16.811 15.938 -31.627 1.00 79.75 106 GLU A C 1
ATOM 816 O O . GLU A 1 106 ? 16.954 14.719 -31.693 1.00 79.75 106 GLU A O 1
ATOM 821 N N . LYS A 1 107 ? 17.313 16.759 -32.560 1.00 73.50 107 LYS A N 1
ATOM 822 C CA . LYS A 1 107 ? 17.978 16.311 -33.803 1.00 73.50 107 LYS A CA 1
ATOM 823 C C . LYS A 1 107 ? 19.481 16.023 -33.660 1.00 73.50 107 LYS A C 1
ATOM 825 O O . LYS A 1 107 ? 20.093 15.476 -34.571 1.00 73.50 107 LYS A O 1
ATOM 830 N N . LEU A 1 108 ? 20.108 16.430 -32.552 1.00 75.94 108 LEU A N 1
ATOM 831 C CA . LEU A 1 108 ? 21.555 16.289 -32.334 1.00 75.94 108 LEU A CA 1
ATOM 832 C C . LEU A 1 108 ? 21.885 14.926 -31.697 1.00 75.94 108 LEU A C 1
ATOM 834 O O . LEU A 1 108 ? 21.509 14.716 -30.541 1.00 75.94 108 LEU A O 1
ATOM 838 N N . PRO A 1 109 ? 22.672 14.045 -32.348 1.00 73.06 109 PRO A N 1
ATOM 839 C CA . PRO A 1 109 ? 22.868 12.657 -31.905 1.00 73.06 109 PRO A CA 1
ATOM 840 C C . PRO A 1 109 ? 23.490 12.558 -30.504 1.00 73.06 109 PRO A C 1
ATOM 842 O O . PRO A 1 109 ? 22.981 11.861 -29.630 1.00 73.06 109 PRO A O 1
ATOM 845 N N . LYS A 1 110 ? 24.517 13.368 -30.209 1.00 76.31 110 LYS A N 1
ATOM 846 C CA . LYS A 1 110 ? 25.163 13.395 -28.880 1.00 76.31 110 LYS A CA 1
ATOM 847 C C . LYS A 1 110 ? 24.248 13.913 -27.762 1.00 76.31 110 LYS A C 1
ATOM 849 O O . LYS A 1 110 ? 24.410 13.526 -26.606 1.00 76.31 110 LYS A O 1
ATOM 854 N N . LYS A 1 111 ? 23.320 14.827 -28.069 1.00 80.38 111 LYS A N 1
ATOM 855 C CA . LYS A 1 111 ? 22.353 15.346 -27.084 1.00 80.38 111 LYS A CA 1
ATOM 856 C C . LYS A 1 111 ? 21.189 14.376 -26.901 1.00 80.38 111 LYS A C 1
ATOM 858 O O . LYS A 1 111 ? 20.751 14.193 -25.767 1.00 80.38 111 LYS A O 1
ATOM 863 N N . ARG A 1 112 ? 20.761 13.720 -27.982 1.00 82.69 112 ARG A N 1
ATOM 864 C CA . ARG A 1 112 ? 19.759 12.654 -27.984 1.00 82.69 112 ARG A CA 1
ATOM 865 C C . ARG A 1 112 ? 20.200 11.484 -27.103 1.00 82.69 112 ARG A C 1
ATOM 867 O O . ARG A 1 112 ? 19.482 11.166 -26.167 1.00 82.69 112 ARG A O 1
ATOM 874 N N . LEU A 1 113 ? 21.424 10.975 -27.269 1.00 80.00 113 LEU A N 1
ATOM 875 C CA . LEU A 1 113 ? 21.988 9.910 -26.418 1.00 80.00 113 LEU A CA 1
ATOM 876 C C . LEU A 1 113 ? 22.008 10.280 -24.924 1.00 80.00 113 LEU A C 1
ATOM 878 O O . LEU A 1 113 ? 21.606 9.496 -24.069 1.00 80.00 113 LEU A O 1
ATOM 882 N N . LYS A 1 114 ? 22.402 11.517 -24.585 1.00 84.69 114 LYS A N 1
ATOM 883 C CA . LYS A 1 114 ? 22.376 11.998 -23.189 1.00 84.69 114 LYS A CA 1
ATOM 884 C C . LYS A 1 114 ? 20.960 12.095 -22.615 1.00 84.69 114 LYS A C 1
ATOM 886 O O . LYS A 1 114 ? 20.785 11.935 -21.409 1.00 84.69 114 LYS A O 1
ATOM 891 N N . ARG A 1 115 ? 19.959 12.418 -23.439 1.00 84.88 115 ARG A N 1
ATOM 892 C CA . ARG A 1 115 ? 18.549 12.438 -23.021 1.00 84.88 115 ARG A CA 1
ATOM 893 C C . ARG A 1 115 ? 17.982 11.030 -22.905 1.00 84.88 115 ARG A C 1
ATOM 895 O O . ARG A 1 115 ? 17.263 10.789 -21.948 1.00 84.88 115 ARG A O 1
ATOM 902 N N . LEU A 1 116 ? 18.362 10.125 -23.802 1.00 86.31 116 LEU A N 1
ATOM 903 C CA . LEU A 1 116 ? 17.982 8.718 -23.759 1.00 86.31 116 LEU A CA 1
ATOM 904 C C . LEU A 1 116 ? 18.488 8.053 -22.474 1.00 86.31 116 LEU A C 1
ATOM 906 O O . LEU A 1 116 ? 17.710 7.428 -21.770 1.00 86.31 116 LEU A O 1
ATOM 910 N N . LYS A 1 117 ? 19.728 8.327 -22.055 1.00 87.44 117 LYS A N 1
ATOM 911 C CA . LYS A 1 117 ? 20.217 7.892 -20.735 1.00 87.44 117 LYS A CA 1
ATOM 912 C C . LYS A 1 117 ? 19.343 8.395 -19.575 1.00 87.44 117 LYS A C 1
ATOM 914 O O . LYS A 1 117 ? 18.946 7.629 -18.707 1.00 87.44 117 LYS A O 1
ATOM 919 N N . LYS A 1 118 ? 18.978 9.684 -19.584 1.00 88.69 118 LYS A N 1
ATOM 920 C CA . LYS A 1 118 ? 18.068 10.256 -18.570 1.00 88.69 118 LYS A CA 1
ATOM 921 C C . LYS A 1 118 ? 16.659 9.664 -18.631 1.00 88.69 118 LYS A C 1
ATOM 923 O O . LYS A 1 118 ? 15.969 9.662 -17.614 1.00 88.69 118 LYS A O 1
ATOM 928 N N . TYR A 1 119 ? 16.225 9.244 -19.815 1.00 89.00 119 TYR A N 1
ATOM 929 C CA . TYR A 1 119 ? 14.952 8.577 -20.031 1.00 89.00 119 TYR A CA 1
ATOM 930 C C . TYR A 1 119 ? 14.970 7.189 -19.384 1.00 89.00 119 TYR A C 1
ATOM 932 O O . TYR A 1 119 ? 14.144 6.946 -18.511 1.00 89.00 119 TYR A O 1
ATOM 940 N N . VAL A 1 120 ? 15.985 6.365 -19.679 1.00 88.75 120 VAL A N 1
ATOM 941 C CA . VAL A 1 120 ? 16.219 5.056 -19.033 1.00 88.75 120 VAL A CA 1
ATOM 942 C C . VAL A 1 120 ? 16.267 5.187 -17.508 1.00 88.75 120 VAL A C 1
ATOM 944 O O . VAL A 1 120 ? 15.540 4.494 -16.803 1.00 88.75 120 VAL A O 1
ATOM 947 N N . ASP A 1 121 ? 17.037 6.146 -16.979 1.00 90.25 121 ASP A N 1
ATOM 948 C CA . ASP A 1 121 ? 17.102 6.406 -15.532 1.00 90.25 121 ASP A CA 1
ATOM 949 C C . ASP A 1 121 ? 15.729 6.753 -14.928 1.00 90.25 121 ASP A C 1
ATOM 951 O O . ASP A 1 121 ? 15.478 6.514 -13.745 1.00 90.25 121 ASP A O 1
ATOM 955 N N . CYS A 1 122 ? 14.849 7.393 -15.704 1.00 91.00 122 CYS A N 1
ATOM 956 C CA . CYS A 1 122 ? 13.506 7.748 -15.264 1.00 91.00 122 CYS A CA 1
ATOM 957 C C . CYS A 1 122 ? 12.559 6.545 -15.307 1.00 91.00 122 CYS A C 1
ATOM 959 O O . CYS A 1 122 ? 11.777 6.400 -14.371 1.00 91.00 122 CYS A O 1
ATOM 961 N N . VAL A 1 123 ? 12.670 5.691 -16.329 1.00 90.19 123 VAL A N 1
ATOM 962 C CA . VAL A 1 123 ? 11.936 4.420 -16.439 1.00 90.19 123 VAL A CA 1
ATOM 963 C C . VAL A 1 123 ? 12.305 3.493 -15.281 1.00 90.19 123 VAL A C 1
ATOM 965 O O . VAL A 1 123 ? 11.419 3.056 -14.559 1.00 90.19 123 VAL A O 1
ATOM 968 N N . ASN A 1 124 ? 13.597 3.317 -14.989 1.00 89.44 124 ASN A N 1
ATOM 969 C CA . ASN A 1 124 ? 14.059 2.502 -13.855 1.00 89.44 124 ASN A CA 1
ATOM 970 C C . ASN A 1 124 ? 13.526 3.007 -12.505 1.00 89.44 124 ASN A C 1
ATOM 972 O O . ASN A 1 124 ? 13.163 2.229 -11.628 1.00 89.44 124 ASN A O 1
ATOM 976 N N . LYS A 1 125 ? 13.466 4.333 -12.318 1.00 91.38 125 LYS A N 1
ATOM 977 C CA . LYS A 1 125 ? 12.885 4.930 -11.104 1.00 91.38 125 LYS A CA 1
ATOM 978 C C . LYS A 1 125 ? 11.374 4.735 -11.027 1.00 91.38 125 LYS A C 1
ATOM 980 O O . LYS A 1 125 ? 10.854 4.638 -9.921 1.00 91.38 125 LYS A O 1
ATOM 985 N N . LEU A 1 126 ? 10.689 4.741 -12.170 1.00 90.88 126 LEU A N 1
ATOM 986 C CA . LEU A 1 126 ? 9.251 4.516 -12.246 1.00 90.88 126 LEU A CA 1
ATOM 987 C C . LEU A 1 126 ? 8.919 3.060 -11.912 1.00 90.88 126 LEU A C 1
ATOM 989 O O . LEU A 1 126 ? 8.086 2.832 -11.043 1.00 90.88 126 LEU A O 1
ATOM 993 N N . ASP A 1 127 ? 9.628 2.106 -12.513 1.00 90.50 127 ASP A N 1
ATOM 994 C CA . ASP A 1 127 ? 9.495 0.679 -12.210 1.00 90.50 127 ASP A CA 1
ATOM 995 C C . ASP A 1 127 ? 9.765 0.387 -10.722 1.00 90.50 127 ASP A C 1
ATOM 997 O O . ASP A 1 127 ? 8.929 -0.187 -10.025 1.00 90.50 127 ASP A O 1
ATOM 1001 N N . ALA A 1 128 ? 10.867 0.906 -10.166 1.00 91.00 128 ALA A N 1
ATOM 1002 C CA . ALA A 1 128 ? 11.165 0.755 -8.741 1.00 91.00 128 ALA A CA 1
ATOM 1003 C C . ALA A 1 128 ? 10.061 1.330 -7.830 1.00 91.00 128 ALA A C 1
ATOM 1005 O O . ALA A 1 128 ? 9.738 0.735 -6.800 1.00 91.00 128 ALA A O 1
ATOM 1006 N N . ALA A 1 129 ? 9.470 2.472 -8.198 1.00 90.75 129 ALA A N 1
ATOM 1007 C CA . ALA A 1 129 ? 8.376 3.082 -7.445 1.00 90.75 129 ALA A CA 1
ATOM 1008 C C . ALA A 1 129 ? 7.080 2.257 -7.528 1.00 90.75 129 ALA A C 1
ATOM 1010 O O . ALA A 1 129 ? 6.410 2.080 -6.511 1.00 90.75 129 ALA A O 1
ATOM 1011 N N . ILE A 1 130 ? 6.750 1.708 -8.699 1.00 89.88 130 ILE A N 1
ATOM 1012 C CA . ILE A 1 130 ? 5.575 0.847 -8.893 1.00 89.88 130 ILE A CA 1
ATOM 1013 C C . ILE A 1 130 ? 5.737 -0.473 -8.124 1.00 89.88 130 ILE A C 1
ATOM 1015 O O . ILE A 1 130 ? 4.806 -0.913 -7.449 1.00 89.88 130 ILE A O 1
ATOM 1019 N N . ASN A 1 131 ? 6.933 -1.066 -8.134 1.00 89.19 131 ASN A N 1
ATOM 1020 C CA . ASN A 1 131 ? 7.232 -2.267 -7.352 1.00 89.19 131 ASN A CA 1
ATOM 1021 C C . ASN A 1 131 ? 7.137 -2.011 -5.838 1.00 89.19 131 ASN A C 1
ATOM 1023 O O . ASN A 1 131 ? 6.587 -2.838 -5.109 1.00 89.19 131 ASN A O 1
ATOM 1027 N N . LEU A 1 132 ? 7.591 -0.845 -5.363 1.00 89.62 132 LEU A N 1
ATOM 1028 C CA . LEU A 1 132 ? 7.382 -0.405 -3.977 1.00 89.62 132 LEU A CA 1
ATOM 1029 C C . LEU A 1 132 ? 5.893 -0.269 -3.637 1.00 89.62 132 LEU A C 1
ATOM 1031 O O . LEU A 1 132 ? 5.458 -0.787 -2.611 1.00 89.62 132 LEU A O 1
ATOM 1035 N N . ILE A 1 133 ? 5.097 0.366 -4.505 1.00 89.94 133 ILE A N 1
ATOM 1036 C CA . ILE A 1 133 ? 3.642 0.485 -4.320 1.00 89.94 133 ILE A CA 1
ATOM 1037 C C . ILE A 1 133 ? 2.999 -0.900 -4.221 1.00 89.94 133 ILE A C 1
ATOM 1039 O O . ILE A 1 133 ? 2.216 -1.137 -3.304 1.00 89.94 133 ILE A O 1
ATOM 1043 N N . SER A 1 134 ? 3.355 -1.829 -5.112 1.00 88.12 134 SER A N 1
ATOM 1044 C CA . SER A 1 134 ? 2.825 -3.197 -5.100 1.00 88.12 134 SER A CA 1
ATOM 1045 C C . SER A 1 134 ? 3.130 -3.924 -3.781 1.00 88.12 134 SER A C 1
ATOM 1047 O O . SER A 1 134 ? 2.257 -4.590 -3.226 1.00 88.12 134 SER A O 1
ATOM 1049 N N . GLN A 1 135 ? 4.331 -3.736 -3.223 1.00 88.75 135 GLN A N 1
ATOM 1050 C CA . GLN A 1 135 ? 4.729 -4.335 -1.944 1.00 88.75 135 GLN A CA 1
ATOM 1051 C C . GLN A 1 135 ? 4.068 -3.671 -0.725 1.00 88.75 135 GLN A C 1
ATOM 1053 O O . GLN A 1 135 ? 3.717 -4.356 0.236 1.00 88.75 135 GLN A O 1
ATOM 1058 N N . GLU A 1 136 ? 3.906 -2.345 -0.733 1.00 87.44 136 GLU A N 1
ATOM 1059 C CA . GLU A 1 136 ? 3.368 -1.581 0.402 1.00 87.44 136 GLU A CA 1
ATOM 1060 C C . GLU A 1 136 ? 1.832 -1.542 0.450 1.00 87.44 136 GLU A C 1
ATOM 1062 O O . GLU A 1 136 ? 1.255 -1.299 1.517 1.00 87.44 136 GLU A O 1
ATOM 1067 N N . CYS A 1 137 ? 1.159 -1.810 -0.672 1.00 86.94 137 CYS A N 1
ATOM 1068 C CA . CYS A 1 137 ? -0.295 -1.722 -0.790 1.00 86.94 137 CYS A CA 1
ATOM 1069 C C . CYS A 1 137 ? -1.027 -2.755 0.085 1.00 86.94 137 CYS A C 1
ATOM 1071 O O . CYS A 1 137 ? -1.849 -2.376 0.925 1.00 86.94 137 CYS A O 1
ATOM 1073 N N . GLU A 1 138 ? -0.689 -4.043 -0.034 1.00 88.56 138 GLU A N 1
ATOM 1074 C CA . GLU A 1 138 ? -1.362 -5.117 0.715 1.00 88.56 138 GLU A CA 1
ATOM 1075 C C . GLU A 1 138 ? -1.239 -4.932 2.248 1.00 88.56 138 GLU A C 1
ATOM 1077 O O . GLU A 1 138 ? -2.264 -4.944 2.940 1.00 88.56 138 GLU A O 1
ATOM 1082 N N . PRO A 1 139 ? -0.049 -4.636 2.821 1.00 89.00 139 PRO A N 1
ATOM 1083 C CA . PRO A 1 139 ? 0.080 -4.337 4.248 1.00 89.00 139 PRO A CA 1
ATOM 1084 C C . PRO A 1 139 ? -0.722 -3.112 4.709 1.00 89.00 139 PRO A C 1
ATOM 1086 O O . PRO A 1 139 ? -1.186 -3.071 5.855 1.00 89.00 139 PRO A O 1
ATOM 1089 N N . ALA A 1 140 ? -0.869 -2.089 3.861 1.00 90.00 140 ALA A N 1
ATOM 1090 C CA . ALA A 1 140 ? -1.656 -0.902 4.186 1.00 90.00 140 ALA A CA 1
ATOM 1091 C C . ALA A 1 140 ? -3.158 -1.228 4.232 1.00 90.00 140 ALA A C 1
ATOM 1093 O O . ALA A 1 140 ? -3.833 -0.868 5.203 1.00 90.00 140 ALA A O 1
ATOM 1094 N N . ILE A 1 141 ? -3.664 -1.974 3.244 1.00 89.69 141 ILE A N 1
ATOM 1095 C CA . ILE A 1 141 ? -5.060 -2.435 3.197 1.00 89.69 141 ILE A CA 1
ATOM 1096 C C . ILE A 1 141 ? -5.362 -3.350 4.387 1.00 89.69 141 ILE A C 1
ATOM 1098 O O . ILE A 1 141 ? -6.370 -3.150 5.067 1.00 89.69 141 ILE A O 1
ATOM 1102 N N . GLN A 1 142 ? -4.473 -4.295 4.708 1.00 91.19 142 GLN A N 1
ATOM 1103 C CA . GLN A 1 142 ? -4.651 -5.210 5.838 1.00 91.19 142 GLN A CA 1
ATOM 1104 C C . GLN A 1 142 ? -4.772 -4.455 7.170 1.00 91.19 142 GLN A C 1
ATOM 1106 O O . GLN A 1 142 ? -5.668 -4.725 7.972 1.00 91.19 142 GLN A O 1
ATOM 1111 N N . LYS A 1 143 ? -3.926 -3.445 7.403 1.00 91.19 143 LYS A N 1
ATOM 1112 C CA . LYS A 1 143 ? -4.002 -2.626 8.624 1.00 91.19 143 LYS A CA 1
ATOM 1113 C C . LYS A 1 143 ? -5.292 -1.814 8.702 1.00 91.19 143 LYS A C 1
ATOM 1115 O O . LYS A 1 143 ? -5.850 -1.676 9.793 1.00 91.19 143 LYS A O 1
ATOM 1120 N N . LEU A 1 144 ? -5.780 -1.291 7.576 1.00 90.81 144 LEU A N 1
ATOM 1121 C CA . LEU A 1 144 ? -7.087 -0.633 7.517 1.00 90.81 144 LEU A CA 1
ATOM 1122 C C . LEU A 1 144 ? -8.208 -1.636 7.816 1.00 90.81 144 LEU A C 1
ATOM 1124 O O . LEU A 1 144 ? -9.077 -1.342 8.636 1.00 90.81 144 LEU A O 1
ATOM 1128 N N . GLN A 1 145 ? -8.145 -2.844 7.254 1.00 91.75 145 GLN A N 1
ATOM 1129 C CA . GLN A 1 145 ? -9.100 -3.916 7.527 1.00 91.75 145 GLN A CA 1
ATOM 1130 C C . GLN A 1 145 ? -9.163 -4.271 9.015 1.00 91.75 145 GLN A C 1
ATOM 1132 O O . GLN A 1 145 ? -10.256 -4.356 9.577 1.00 91.75 145 GLN A O 1
ATOM 1137 N N . GLU A 1 146 ? -8.019 -4.391 9.690 1.00 90.62 146 GLU A N 1
ATOM 1138 C CA . GLU A 1 146 ? -7.967 -4.655 11.132 1.00 90.62 146 GLU A CA 1
ATOM 1139 C C . GLU A 1 146 ? -8.698 -3.581 11.958 1.00 90.62 146 GLU A C 1
ATOM 1141 O O . GLU A 1 146 ? -9.355 -3.901 12.954 1.00 90.62 146 GLU A O 1
ATOM 1146 N N . VAL A 1 147 ? -8.626 -2.308 11.548 1.00 90.12 147 VAL A N 1
ATOM 1147 C CA . VAL A 1 147 ? -9.371 -1.211 12.192 1.00 90.12 147 VAL A CA 1
ATOM 1148 C C . VAL A 1 147 ? -10.876 -1.387 11.983 1.00 90.12 147 VAL A C 1
ATOM 1150 O O . VAL A 1 147 ? -11.649 -1.282 12.939 1.00 90.12 147 VAL A O 1
ATOM 1153 N N . VAL A 1 148 ? -11.307 -1.695 10.757 1.00 89.00 148 VAL A N 1
ATOM 1154 C CA . VAL A 1 148 ? -12.729 -1.902 10.426 1.00 89.00 148 VAL A CA 1
ATOM 1155 C C . VAL A 1 148 ? -13.310 -3.122 11.150 1.00 89.00 148 VAL A C 1
ATOM 1157 O O . VAL A 1 148 ? -14.440 -3.088 11.658 1.00 89.00 148 VAL A O 1
ATOM 1160 N N . GLU A 1 149 ? -12.541 -4.203 11.251 1.00 88.31 149 GLU A N 1
ATOM 1161 C CA . GLU A 1 149 ? -12.919 -5.391 12.011 1.00 88.31 149 GLU A CA 1
ATOM 1162 C C . GLU A 1 149 ? -13.004 -5.102 13.507 1.00 88.31 149 GLU A C 1
ATOM 1164 O O . GLU A 1 149 ? -13.970 -5.508 14.158 1.00 88.31 149 GLU A O 1
ATOM 1169 N N . PHE A 1 150 ? -12.045 -4.354 14.058 1.00 88.00 150 PHE A N 1
ATOM 1170 C CA . PHE A 1 150 ? -12.083 -3.949 15.458 1.00 88.00 150 PHE A CA 1
ATOM 1171 C C . PHE A 1 150 ? -13.321 -3.098 15.769 1.00 88.00 150 PHE A C 1
ATOM 1173 O O . PHE A 1 150 ? -14.003 -3.351 16.766 1.00 88.00 150 PHE A O 1
ATOM 1180 N N . LEU A 1 151 ? -13.672 -2.152 14.892 1.00 86.06 151 LEU A N 1
ATOM 1181 C CA . LEU A 1 151 ? -14.901 -1.357 15.003 1.00 86.06 151 LEU A CA 1
ATOM 1182 C C . LEU A 1 151 ? -16.159 -2.233 14.970 1.00 86.06 151 LEU A C 1
ATOM 1184 O O . LEU A 1 151 ? -17.083 -2.020 15.755 1.00 86.06 151 LEU A O 1
ATOM 1188 N N . SER A 1 152 ? -16.168 -3.255 14.112 1.00 85.31 152 SER A N 1
ATOM 1189 C CA . SER A 1 152 ? -17.279 -4.209 14.017 1.00 85.31 152 SER A CA 1
ATOM 1190 C C . SER A 1 152 ? -17.454 -5.030 15.297 1.00 85.31 152 SER A C 1
ATOM 1192 O O . SER A 1 152 ? -18.581 -5.271 15.723 1.00 85.31 152 SER A O 1
ATOM 1194 N N . ARG A 1 153 ? -16.349 -5.459 15.922 1.00 85.31 153 ARG A N 1
ATOM 1195 C CA . ARG A 1 153 ? -16.367 -6.299 17.133 1.00 85.31 153 ARG A CA 1
ATOM 1196 C C . ARG A 1 153 ? -16.689 -5.504 18.397 1.00 85.31 153 ARG A C 1
ATOM 1198 O O . ARG A 1 153 ? -17.368 -6.014 19.280 1.00 85.31 153 ARG A O 1
ATOM 1205 N N . THR A 1 154 ? -16.213 -4.264 18.490 1.00 81.38 154 THR A N 1
ATOM 1206 C CA . THR A 1 154 ? -16.349 -3.444 19.705 1.00 81.38 154 THR A CA 1
ATOM 1207 C C . THR A 1 154 ? -17.642 -2.644 19.782 1.00 81.38 154 THR A C 1
ATOM 1209 O O . THR A 1 154 ? -17.923 -2.085 20.839 1.00 81.38 154 THR A O 1
ATOM 1212 N N . LYS A 1 155 ? -18.432 -2.569 18.695 1.00 74.44 155 LYS A N 1
ATOM 1213 C CA . LYS A 1 155 ? -19.625 -1.700 18.598 1.00 74.44 155 LYS A CA 1
ATOM 1214 C C . LYS A 1 155 ? -19.340 -0.261 19.061 1.00 74.44 155 LYS A C 1
ATOM 1216 O O . LYS A 1 155 ? -20.227 0.431 19.549 1.00 74.44 155 LYS A O 1
ATOM 1221 N N . ALA A 1 156 ? -18.091 0.187 18.913 1.00 70.19 156 ALA A N 1
ATOM 1222 C CA . ALA A 1 156 ? -17.639 1.502 19.359 1.00 70.19 156 ALA A CA 1
ATOM 1223 C C . ALA A 1 156 ? -18.218 2.644 18.502 1.00 70.19 156 ALA A C 1
ATOM 1225 O O . ALA A 1 156 ? -18.094 3.812 18.858 1.00 70.19 156 ALA A O 1
ATOM 1226 N N . THR A 1 157 ? -18.833 2.314 17.363 1.00 75.56 157 THR A N 1
ATOM 1227 C CA . THR A 1 157 ? -19.447 3.257 16.428 1.00 75.56 157 THR A CA 1
ATOM 1228 C C . THR A 1 157 ? -20.783 2.719 15.918 1.00 75.56 157 THR A C 1
ATOM 1230 O O . THR A 1 157 ? -21.115 1.548 16.111 1.00 75.56 157 THR A O 1
ATOM 1233 N N . ASP A 1 158 ? -21.540 3.589 15.258 1.00 83.81 158 ASP A N 1
ATOM 1234 C CA . ASP A 1 158 ? -22.815 3.257 14.632 1.00 83.81 158 ASP A CA 1
ATOM 1235 C C . ASP A 1 158 ? -22.641 2.230 13.497 1.00 83.81 158 ASP A C 1
ATOM 1237 O O . ASP A 1 158 ? -21.706 2.307 12.692 1.00 83.81 158 ASP A O 1
ATOM 1241 N N . GLN A 1 159 ? -23.581 1.289 13.408 1.00 84.69 159 GLN A N 1
ATOM 1242 C CA . GLN A 1 159 ? -23.580 0.194 12.442 1.00 84.69 159 GLN A CA 1
ATOM 1243 C C . GLN A 1 159 ? -23.559 0.708 10.998 1.00 84.69 159 GLN A C 1
ATOM 1245 O O . GLN A 1 159 ? -22.876 0.125 10.153 1.00 84.69 159 GLN A O 1
ATOM 1250 N N . TYR A 1 160 ? -24.226 1.834 10.725 1.00 88.12 160 TYR A N 1
ATOM 1251 C CA . TYR A 1 160 ? -24.185 2.489 9.417 1.00 88.12 160 TYR A CA 1
ATOM 1252 C C . TYR A 1 160 ? -22.770 2.949 9.043 1.00 88.12 160 TYR A C 1
ATOM 1254 O O . TYR A 1 160 ? -22.306 2.717 7.926 1.00 88.12 160 TYR A O 1
ATOM 1262 N N . ARG A 1 161 ? -22.037 3.553 9.988 1.00 86.50 161 ARG A N 1
ATOM 1263 C CA . ARG A 1 161 ? -20.660 4.021 9.757 1.00 86.50 161 ARG A CA 1
ATOM 1264 C C . ARG A 1 161 ? -19.707 2.856 9.522 1.00 86.50 161 ARG A C 1
ATOM 1266 O O . ARG A 1 161 ? -18.876 2.932 8.625 1.00 86.50 161 ARG A O 1
ATOM 1273 N N . THR A 1 162 ? -19.843 1.772 10.287 1.00 87.38 162 THR A N 1
ATOM 1274 C CA . THR A 1 162 ? -19.049 0.555 10.070 1.00 87.38 162 THR A CA 1
ATOM 1275 C C . THR A 1 162 ? -19.349 -0.084 8.719 1.00 87.38 162 THR A C 1
ATOM 1277 O O . THR A 1 162 ? -18.423 -0.531 8.048 1.00 87.38 162 THR A O 1
ATOM 1280 N N . HIS A 1 163 ? -20.619 -0.129 8.305 1.00 88.94 163 HIS A N 1
ATOM 1281 C CA . HIS A 1 163 ? -20.999 -0.693 7.012 1.00 88.94 163 HIS A CA 1
ATOM 1282 C C . HIS A 1 163 ? -20.415 0.116 5.852 1.00 88.94 163 HIS A C 1
ATOM 1284 O O . HIS A 1 163 ? -19.736 -0.457 5.005 1.00 88.94 163 HIS A O 1
ATOM 1290 N N . ARG A 1 164 ? -20.560 1.446 5.887 1.00 91.75 164 ARG A N 1
ATOM 1291 C CA . ARG A 1 164 ? -19.923 2.336 4.907 1.00 91.75 164 ARG A CA 1
ATOM 1292 C C . ARG A 1 164 ? -18.414 2.149 4.849 1.00 91.75 164 ARG A C 1
ATOM 1294 O O . ARG A 1 164 ? -17.856 2.106 3.766 1.00 91.75 164 ARG A O 1
ATOM 1301 N N . LEU A 1 165 ? -17.755 2.014 6.001 1.00 90.44 165 LEU A N 1
ATOM 1302 C CA . LEU A 1 165 ? -16.304 1.837 6.048 1.00 90.44 165 LEU A CA 1
ATOM 1303 C C . LEU A 1 165 ? -15.862 0.497 5.431 1.00 90.44 165 LEU A C 1
ATOM 1305 O O . LEU A 1 165 ? -14.831 0.436 4.766 1.00 90.44 165 LEU A O 1
ATOM 1309 N N . LYS A 1 166 ? -16.657 -0.566 5.608 1.00 90.62 166 LYS A N 1
ATOM 1310 C CA . LYS A 1 166 ? -16.441 -1.854 4.929 1.00 90.62 166 LYS A CA 1
ATOM 1311 C C . LYS A 1 166 ? -16.622 -1.737 3.425 1.00 90.62 166 LYS A C 1
ATOM 1313 O O . LYS A 1 166 ? -15.783 -2.232 2.687 1.00 90.62 166 LYS A O 1
ATOM 1318 N N . GLU A 1 167 ? -17.690 -1.083 2.984 1.00 92.56 167 GLU A N 1
ATOM 1319 C CA . GLU A 1 167 ? -17.949 -0.862 1.563 1.00 92.56 167 GLU A CA 1
ATOM 1320 C C . GLU A 1 167 ? -16.802 -0.077 0.922 1.00 92.56 167 GLU A C 1
ATOM 1322 O O . GLU A 1 167 ? -16.228 -0.539 -0.059 1.00 92.56 167 GLU A O 1
ATOM 1327 N N . THR A 1 168 ? -16.369 1.025 1.548 1.00 91.12 168 THR A N 1
ATOM 1328 C CA . THR A 1 168 ? -15.226 1.804 1.056 1.00 91.12 168 THR A CA 1
ATOM 1329 C C . THR A 1 168 ? -13.934 0.998 1.031 1.00 91.12 168 THR A C 1
ATOM 1331 O O . THR A 1 168 ? -13.126 1.190 0.135 1.00 91.12 168 THR A O 1
ATOM 1334 N N . LEU A 1 169 ? -13.722 0.089 1.989 1.00 91.44 169 LEU A N 1
ATOM 1335 C CA . LEU A 1 169 ? -12.540 -0.774 2.009 1.00 91.44 169 LEU A CA 1
ATOM 1336 C C . LEU A 1 169 ? -12.573 -1.795 0.864 1.00 91.44 169 LEU A C 1
ATOM 1338 O O . LEU A 1 169 ? -11.549 -2.034 0.233 1.00 91.44 169 LEU A O 1
ATOM 1342 N N . MET A 1 170 ? -13.744 -2.363 0.569 1.00 90.75 170 MET A N 1
ATOM 1343 C CA . MET A 1 170 ? -13.924 -3.282 -0.558 1.00 90.75 170 MET A CA 1
ATOM 1344 C C . MET A 1 170 ? -13.712 -2.574 -1.896 1.00 90.75 170 MET A C 1
ATOM 1346 O O . MET A 1 170 ? -12.988 -3.088 -2.744 1.00 90.75 170 MET A O 1
ATOM 1350 N N . THR A 1 171 ? -14.289 -1.381 -2.074 1.00 91.06 171 THR A N 1
ATOM 1351 C CA . THR A 1 171 ? -14.059 -0.582 -3.286 1.00 91.06 171 THR A CA 1
ATOM 1352 C C . THR A 1 171 ? -12.599 -0.178 -3.409 1.00 91.06 171 THR A C 1
ATOM 1354 O O . THR A 1 171 ? -12.045 -0.220 -4.497 1.00 91.06 171 THR A O 1
ATOM 1357 N N . LEU A 1 172 ? -11.959 0.182 -2.295 1.00 89.81 172 LEU A N 1
ATOM 1358 C CA . LEU A 1 172 ? -10.557 0.570 -2.264 1.00 89.81 172 LEU A CA 1
ATOM 1359 C C . LEU A 1 172 ? -9.647 -0.591 -2.681 1.00 89.81 172 LEU A C 1
ATOM 1361 O O . LEU A 1 172 ? -8.764 -0.397 -3.505 1.00 89.81 172 LEU A O 1
ATOM 1365 N N . LYS A 1 173 ? -9.898 -1.799 -2.163 1.00 89.50 173 LYS A N 1
ATOM 1366 C CA . LYS A 1 173 ? -9.160 -3.004 -2.550 1.00 89.50 173 LYS A CA 1
ATOM 1367 C C . LYS A 1 173 ? -9.303 -3.302 -4.043 1.00 89.50 173 LYS A C 1
ATOM 1369 O O . LYS A 1 173 ? -8.296 -3.486 -4.713 1.00 89.50 173 LYS A O 1
ATOM 1374 N N . ALA A 1 174 ? -10.532 -3.274 -4.560 1.00 90.12 174 ALA A N 1
ATOM 1375 C CA . ALA A 1 174 ? -10.783 -3.504 -5.980 1.00 90.12 174 ALA A CA 1
ATOM 1376 C C . ALA A 1 174 ? -10.079 -2.461 -6.863 1.00 90.12 174 ALA A C 1
ATOM 1378 O O . ALA A 1 174 ? -9.435 -2.826 -7.838 1.00 90.12 174 ALA A O 1
ATOM 1379 N N . LEU A 1 175 ? -10.160 -1.176 -6.495 1.00 87.12 175 LEU A N 1
ATOM 1380 C CA . LEU A 1 175 ? -9.497 -0.099 -7.230 1.00 87.12 175 LEU A CA 1
ATOM 1381 C C . LEU A 1 175 ? -7.975 -0.245 -7.215 1.00 87.12 175 LEU A C 1
ATOM 1383 O O . LEU A 1 175 ? -7.341 -0.012 -8.237 1.00 87.12 175 LEU A O 1
ATOM 1387 N N . TYR A 1 176 ? -7.382 -0.630 -6.083 1.00 84.44 176 TYR A N 1
ATOM 1388 C CA . TYR A 1 176 ? -5.937 -0.816 -6.004 1.00 84.44 176 TYR A CA 1
ATOM 1389 C C . TYR A 1 176 ? -5.446 -2.007 -6.816 1.00 84.44 176 TYR A C 1
ATOM 1391 O O . TYR A 1 176 ? -4.446 -1.858 -7.506 1.00 84.44 176 TYR A O 1
ATOM 1399 N N . GLU A 1 177 ? -6.137 -3.147 -6.767 1.00 85.81 177 GLU A N 1
ATOM 1400 C CA . GLU A 1 177 ? -5.794 -4.301 -7.607 1.00 85.81 177 GLU A CA 1
ATOM 1401 C C . GLU A 1 177 ? -5.817 -3.894 -9.088 1.00 85.81 177 GLU A C 1
ATOM 1403 O O . GLU A 1 177 ? -4.822 -4.063 -9.785 1.00 85.81 177 GLU A O 1
ATOM 1408 N N . THR A 1 178 ? -6.885 -3.228 -9.543 1.00 87.69 178 THR A N 1
ATOM 1409 C CA . THR A 1 178 ? -6.988 -2.797 -10.945 1.00 87.69 178 THR A CA 1
ATOM 1410 C C . THR A 1 178 ? -5.966 -1.732 -11.337 1.00 87.69 178 THR A C 1
ATOM 1412 O O . THR A 1 178 ? -5.411 -1.795 -12.428 1.00 87.69 178 THR A O 1
ATOM 1415 N N . GLU A 1 179 ? -5.722 -0.740 -10.479 1.00 85.69 179 GLU A N 1
ATOM 1416 C CA . GLU A 1 179 ? -4.855 0.397 -10.804 1.00 85.69 179 GLU A CA 1
ATOM 1417 C C . GLU A 1 179 ? -3.376 0.002 -10.756 1.00 85.69 179 GLU A C 1
ATOM 1419 O O . GLU A 1 179 ? -2.610 0.383 -11.635 1.00 85.69 179 GLU A O 1
ATOM 1424 N N . VAL A 1 180 ? -2.959 -0.779 -9.754 1.00 84.81 180 VAL A N 1
ATOM 1425 C CA . VAL A 1 180 ? -1.570 -1.249 -9.652 1.00 84.81 180 VAL A CA 1
ATOM 1426 C C . VAL A 1 180 ? -1.252 -2.205 -10.799 1.00 84.81 180 VAL A C 1
ATOM 1428 O O . VAL A 1 180 ? -0.180 -2.084 -11.390 1.00 84.81 180 VAL A O 1
ATOM 1431 N N . ASP A 1 181 ? -2.178 -3.095 -11.165 1.00 84.75 181 ASP A N 1
ATOM 1432 C CA . ASP A 1 181 ? -1.994 -3.971 -12.325 1.00 84.75 181 ASP A CA 1
ATOM 1433 C C . ASP A 1 181 ? -1.936 -3.166 -13.631 1.00 84.75 181 ASP A C 1
ATOM 1435 O O . ASP A 1 181 ? -1.034 -3.385 -14.441 1.00 84.75 181 ASP A O 1
ATOM 1439 N N . ALA A 1 182 ? -2.810 -2.170 -13.810 1.00 86.44 182 ALA A N 1
ATOM 1440 C CA . ALA A 1 182 ? -2.761 -1.278 -14.969 1.00 86.44 182 ALA A CA 1
ATOM 1441 C C . ALA A 1 182 ? -1.437 -0.497 -15.041 1.00 86.44 182 ALA A C 1
ATOM 1443 O O . ALA A 1 182 ? -0.829 -0.409 -16.104 1.00 86.44 182 ALA A O 1
ATOM 1444 N N . MET A 1 183 ? -0.931 0.020 -13.915 1.00 83.19 183 MET A N 1
ATOM 1445 C CA . MET A 1 183 ? 0.364 0.710 -13.867 1.00 83.19 183 MET A CA 1
ATOM 1446 C C . MET A 1 183 ? 1.538 -0.194 -14.263 1.00 83.19 183 MET A C 1
ATOM 1448 O O . MET A 1 183 ? 2.527 0.316 -14.793 1.00 83.19 183 MET A O 1
ATOM 1452 N N . ARG A 1 184 ? 1.444 -1.504 -13.999 1.00 78.94 184 ARG A N 1
ATOM 1453 C CA . ARG A 1 184 ? 2.497 -2.483 -14.298 1.00 78.94 184 ARG A CA 1
ATOM 1454 C C . ARG A 1 184 ? 2.454 -3.003 -15.728 1.00 78.94 184 ARG A C 1
ATOM 1456 O O . ARG A 1 184 ? 3.514 -3.147 -16.321 1.00 78.94 184 ARG A O 1
ATOM 1463 N N . PHE A 1 185 ? 1.266 -3.303 -16.250 1.00 77.50 185 PHE A N 1
ATOM 1464 C CA . PHE A 1 185 ? 1.129 -4.111 -17.466 1.00 77.50 185 PHE A CA 1
ATOM 1465 C C . PHE A 1 185 ? 0.466 -3.401 -18.647 1.00 77.50 185 PHE A C 1
ATOM 1467 O O . PHE A 1 185 ? 0.581 -3.895 -19.759 1.00 77.50 185 PHE A O 1
ATOM 1474 N N . ASP A 1 186 ? -0.235 -2.285 -18.430 1.00 78.88 186 ASP A N 1
ATOM 1475 C CA . ASP A 1 186 ? -1.038 -1.635 -19.484 1.00 78.88 186 ASP A CA 1
ATOM 1476 C C . ASP A 1 186 ? -0.979 -0.097 -19.378 1.00 78.88 186 ASP A C 1
ATOM 1478 O O . ASP A 1 186 ? -1.912 0.636 -19.706 1.00 78.88 186 ASP A O 1
ATOM 1482 N N . GLY A 1 187 ? 0.119 0.404 -18.809 1.00 82.44 187 GLY A N 1
ATOM 1483 C CA . GLY A 1 187 ? 0.277 1.796 -18.405 1.00 82.44 187 GLY A CA 1
ATOM 1484 C C . GLY A 1 187 ? 1.439 2.499 -19.096 1.00 82.44 187 GLY A C 1
ATOM 1485 O O . GLY A 1 187 ? 2.116 1.966 -19.969 1.00 82.44 187 GLY A O 1
ATOM 1486 N N . LEU A 1 188 ? 1.738 3.712 -18.624 1.00 84.69 188 LEU A N 1
ATOM 1487 C CA . LEU A 1 188 ? 2.863 4.516 -19.121 1.00 84.69 188 LEU A CA 1
ATOM 1488 C C . LEU A 1 188 ? 4.228 3.824 -18.979 1.00 84.69 188 LEU A C 1
ATOM 1490 O O . LEU A 1 188 ? 5.172 4.220 -19.656 1.00 84.69 188 LEU A O 1
ATOM 1494 N N . LEU A 1 189 ? 4.356 2.846 -18.075 1.00 86.75 189 LEU A N 1
ATOM 1495 C CA . LEU A 1 189 ? 5.569 2.041 -17.965 1.00 86.75 189 LEU A CA 1
ATOM 1496 C C . LEU A 1 189 ? 5.728 1.129 -19.188 1.00 86.75 189 LEU A C 1
ATOM 1498 O O . LEU A 1 189 ? 6.801 1.128 -19.782 1.00 86.75 189 LEU A O 1
ATOM 1502 N N . ASP A 1 190 ? 4.668 0.426 -19.590 1.00 87.25 190 ASP A N 1
ATOM 1503 C CA . ASP A 1 190 ? 4.686 -0.476 -20.746 1.00 87.25 190 ASP A CA 1
ATOM 1504 C C . ASP A 1 190 ? 4.945 0.294 -22.051 1.00 87.25 190 ASP A C 1
ATOM 1506 O O . ASP A 1 190 ? 5.893 -0.006 -22.777 1.00 87.25 190 ASP A O 1
ATOM 1510 N N . 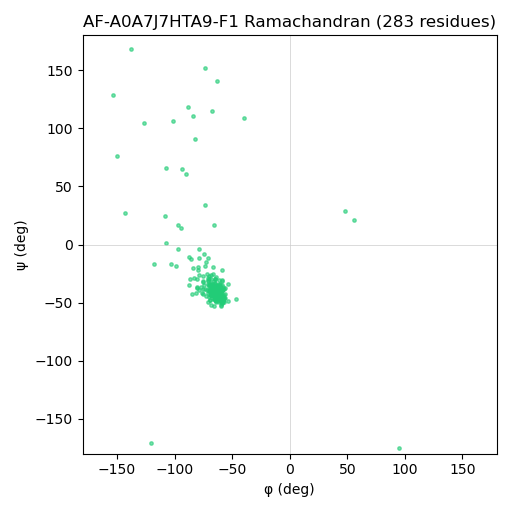GLU A 1 191 ? 4.225 1.399 -22.278 1.00 88.06 191 GLU A N 1
ATOM 1511 C CA . GLU A 1 191 ? 4.468 2.281 -23.431 1.00 88.06 191 GLU A CA 1
ATOM 1512 C C . GLU A 1 191 ? 5.918 2.800 -23.454 1.00 88.06 191 GLU A C 1
ATOM 1514 O O . GLU A 1 191 ? 6.556 2.899 -24.508 1.00 88.06 191 GLU A O 1
ATOM 1519 N N . ALA A 1 192 ? 6.479 3.104 -22.281 1.00 86.62 192 ALA A N 1
ATOM 1520 C CA . ALA A 1 192 ? 7.855 3.557 -22.178 1.00 86.62 192 ALA A CA 1
ATOM 1521 C C . ALA A 1 192 ? 8.880 2.454 -22.459 1.00 86.62 192 ALA A C 1
ATOM 1523 O O . ALA A 1 192 ? 9.933 2.766 -23.025 1.00 86.62 192 ALA A O 1
ATOM 1524 N N . LEU A 1 193 ? 8.587 1.205 -22.084 1.00 86.06 193 LEU A N 1
ATOM 1525 C CA . LEU A 1 193 ? 9.403 0.033 -22.400 1.00 86.06 193 LEU A CA 1
ATOM 1526 C C . LEU A 1 193 ? 9.356 -0.279 -23.899 1.00 86.06 193 LEU A C 1
ATOM 1528 O O . LEU A 1 193 ? 10.414 -0.485 -24.490 1.00 86.06 193 LEU A O 1
ATOM 1532 N N . LEU A 1 194 ? 8.184 -0.210 -24.536 1.00 88.00 194 LEU A N 1
ATOM 1533 C CA . LEU A 1 194 ? 8.041 -0.337 -25.993 1.00 88.00 194 LEU A CA 1
ATOM 1534 C C . LEU A 1 194 ? 8.842 0.742 -26.729 1.00 88.00 194 LEU A C 1
ATOM 1536 O O . LEU A 1 194 ? 9.665 0.435 -27.590 1.00 88.00 194 LEU A O 1
ATOM 1540 N N . SER A 1 195 ? 8.708 2.006 -26.314 1.00 86.31 195 SER A N 1
ATOM 1541 C CA . SER A 1 195 ? 9.523 3.092 -26.869 1.00 86.31 195 SER A CA 1
ATOM 1542 C C . SER A 1 195 ? 11.023 2.848 -26.668 1.00 86.31 195 SER A C 1
ATOM 1544 O O . SER A 1 195 ? 11.828 3.293 -27.487 1.00 86.31 195 SER A O 1
ATOM 1546 N N . LEU A 1 196 ? 11.424 2.161 -25.595 1.00 86.19 196 LEU A N 1
ATOM 1547 C CA . LEU A 1 196 ? 12.822 1.831 -25.358 1.00 86.19 196 LEU A CA 1
ATOM 1548 C C . LEU A 1 196 ? 13.327 0.713 -26.275 1.00 86.19 196 LEU A C 1
ATOM 1550 O O . LEU A 1 196 ? 14.478 0.770 -26.710 1.00 86.19 196 LEU A O 1
ATOM 1554 N N . GLN A 1 197 ? 12.472 -0.261 -26.598 1.00 85.88 197 GLN A N 1
ATOM 1555 C CA . GLN A 1 197 ? 12.755 -1.295 -27.596 1.00 85.88 197 GLN A CA 1
ATOM 1556 C C . GLN A 1 197 ? 12.950 -0.676 -28.988 1.00 85.88 197 GLN A C 1
ATOM 1558 O O . GLN A 1 197 ? 13.931 -0.997 -29.660 1.00 85.88 197 GLN A O 1
ATOM 1563 N N . ASP A 1 198 ? 12.101 0.277 -29.380 1.00 85.44 198 ASP A N 1
ATOM 1564 C CA . ASP A 1 198 ? 12.234 0.995 -30.654 1.00 85.44 198 ASP A CA 1
ATOM 1565 C C . ASP A 1 198 ? 13.552 1.786 -30.735 1.00 85.44 198 ASP A C 1
ATOM 1567 O O . ASP A 1 198 ? 14.255 1.758 -31.750 1.00 85.44 198 ASP A O 1
ATOM 1571 N N . GLU A 1 199 ? 13.933 2.480 -29.656 1.00 84.25 199 GLU A N 1
ATOM 1572 C CA . GLU A 1 199 ? 15.211 3.202 -29.591 1.00 84.25 199 GLU A CA 1
ATOM 1573 C C . GLU A 1 199 ? 16.411 2.239 -29.594 1.00 84.25 199 GLU A C 1
ATOM 1575 O O . GLU A 1 199 ? 17.443 2.547 -30.195 1.00 84.25 199 GLU A O 1
ATOM 1580 N N . PHE A 1 200 ? 16.286 1.061 -28.972 1.00 81.75 200 PHE A N 1
ATOM 1581 C CA . PHE A 1 200 ? 17.302 0.008 -29.014 1.00 81.75 200 PHE A CA 1
ATOM 1582 C C . PHE A 1 200 ? 17.502 -0.524 -30.438 1.00 81.75 200 PHE A C 1
ATOM 1584 O O . PHE A 1 200 ? 18.634 -0.566 -30.927 1.00 81.75 200 PHE A O 1
ATOM 1591 N N . GLU A 1 201 ? 16.416 -0.867 -31.140 1.00 83.31 201 GLU A N 1
ATOM 1592 C CA . GLU A 1 201 ? 16.476 -1.293 -32.540 1.00 83.31 201 GLU A CA 1
ATOM 1593 C C . GLU A 1 201 ? 17.052 -0.180 -33.429 1.00 83.31 201 GLU A C 1
ATOM 1595 O O . GLU A 1 201 ? 17.948 -0.434 -34.240 1.00 83.31 201 GLU A O 1
ATOM 1600 N N . GLY A 1 202 ? 16.603 1.063 -33.241 1.00 82.81 202 GLY A N 1
ATOM 1601 C CA . GLY A 1 202 ? 17.083 2.222 -33.990 1.00 82.81 202 GLY A CA 1
ATOM 1602 C C . GLY A 1 202 ? 18.587 2.460 -33.829 1.00 82.81 202 GLY A C 1
ATOM 1603 O O . GLY A 1 202 ? 19.285 2.687 -34.822 1.00 82.81 202 GLY A O 1
ATOM 1604 N N . LEU A 1 203 ? 19.114 2.359 -32.604 1.00 82.25 203 LEU A N 1
ATOM 1605 C CA . LEU A 1 203 ? 20.551 2.474 -32.339 1.00 82.25 203 LEU A CA 1
ATOM 1606 C C . LEU A 1 203 ? 21.346 1.346 -33.010 1.00 82.25 203 LEU A C 1
ATOM 1608 O O . LEU A 1 203 ? 22.357 1.618 -33.659 1.00 82.25 203 LEU A O 1
ATOM 1612 N N . LEU A 1 204 ? 20.875 0.097 -32.931 1.00 78.88 204 LEU A N 1
ATOM 1613 C CA . LEU A 1 204 ? 21.529 -1.037 -33.596 1.00 78.88 204 LEU A CA 1
ATOM 1614 C C . LEU A 1 204 ? 21.547 -0.882 -35.124 1.00 78.88 204 LEU A C 1
ATOM 1616 O O . LEU A 1 204 ? 22.571 -1.136 -35.764 1.00 78.88 204 LEU A O 1
ATOM 1620 N N . GLN A 1 205 ? 20.449 -0.414 -35.723 1.00 79.38 205 GLN A N 1
ATOM 1621 C CA . GLN A 1 205 ? 20.387 -0.145 -37.160 1.00 79.38 205 GLN A CA 1
ATOM 1622 C C . GLN A 1 205 ? 21.339 0.988 -37.576 1.00 79.38 205 GLN A C 1
ATOM 1624 O O . GLN A 1 205 ? 21.994 0.881 -38.615 1.00 79.38 205 GLN A O 1
ATOM 1629 N N . GLN A 1 206 ? 21.460 2.056 -36.780 1.00 78.19 206 GLN A N 1
ATOM 1630 C CA . GLN A 1 206 ? 22.393 3.158 -37.049 1.00 78.19 206 GLN A CA 1
ATOM 1631 C C . GLN A 1 206 ? 23.857 2.708 -36.988 1.00 78.19 206 GLN A C 1
ATOM 1633 O O . GLN A 1 206 ? 24.631 3.030 -37.894 1.00 78.19 206 GLN A O 1
ATOM 1638 N N . LEU A 1 207 ? 24.222 1.917 -35.976 1.00 74.88 207 LEU A N 1
ATOM 1639 C CA . LEU A 1 207 ? 25.557 1.325 -35.865 1.00 74.88 207 LEU A CA 1
ATOM 1640 C C . LEU A 1 207 ? 25.867 0.405 -37.053 1.00 74.88 207 LEU A C 1
ATOM 1642 O O . LEU A 1 207 ? 26.949 0.484 -37.635 1.00 74.88 207 LEU A O 1
ATOM 1646 N N . ARG A 1 208 ? 24.886 -0.392 -37.497 1.00 69.69 208 ARG A N 1
ATOM 1647 C CA . ARG A 1 208 ? 25.000 -1.211 -38.712 1.00 69.69 208 ARG A CA 1
ATOM 1648 C C . ARG A 1 208 ? 25.257 -0.364 -39.961 1.00 69.69 208 ARG A C 1
ATOM 1650 O O . ARG A 1 208 ? 26.160 -0.680 -40.728 1.00 69.69 208 ARG A O 1
ATOM 1657 N N . HIS A 1 209 ? 24.472 0.690 -40.196 1.00 60.84 209 HIS A N 1
ATOM 1658 C CA . HIS A 1 209 ? 24.640 1.544 -41.382 1.00 60.84 209 HIS A CA 1
ATOM 1659 C C . HIS A 1 209 ? 26.020 2.200 -41.435 1.00 60.84 209 HIS A C 1
ATOM 1661 O O . HIS A 1 209 ? 26.601 2.311 -42.515 1.00 60.84 209 HIS A O 1
ATOM 1667 N N . ARG A 1 210 ? 26.556 2.588 -40.275 1.00 63.56 210 ARG A N 1
ATOM 1668 C CA . ARG A 1 210 ? 27.908 3.128 -40.171 1.00 63.56 210 ARG A CA 1
ATOM 1669 C C . ARG A 1 210 ? 28.973 2.083 -40.518 1.00 63.56 210 ARG A C 1
ATOM 1671 O O . ARG A 1 210 ? 29.819 2.371 -41.357 1.00 63.56 210 ARG A O 1
ATOM 1678 N N . ASN A 1 211 ? 28.869 0.869 -39.975 1.00 60.81 211 ASN A N 1
ATOM 1679 C CA . ASN A 1 211 ? 29.811 -0.215 -40.279 1.00 60.81 211 ASN A CA 1
ATOM 1680 C C . ASN A 1 211 ? 29.769 -0.637 -41.757 1.00 60.81 211 ASN A C 1
ATOM 1682 O O . ASN A 1 211 ? 30.816 -0.863 -42.352 1.00 60.81 211 ASN A O 1
ATOM 1686 N N . ILE A 1 212 ? 28.593 -0.681 -42.396 1.00 61.34 212 ILE A N 1
ATOM 1687 C CA . ILE A 1 212 ? 28.486 -0.986 -43.837 1.00 61.34 212 ILE A CA 1
ATOM 1688 C C . ILE A 1 212 ? 29.135 0.117 -44.689 1.00 61.34 212 ILE A C 1
ATOM 1690 O O . ILE A 1 212 ? 29.813 -0.189 -45.667 1.00 61.34 212 ILE A O 1
ATOM 1694 N N . GLY A 1 213 ? 28.949 1.391 -44.328 1.00 59.28 213 GLY A N 1
ATOM 1695 C CA . GLY A 1 213 ? 29.576 2.515 -45.028 1.00 59.28 213 GLY A CA 1
ATOM 1696 C C . GLY A 1 213 ? 31.101 2.533 -44.887 1.00 59.28 213 GLY A C 1
ATOM 1697 O O . GLY A 1 213 ? 31.798 2.776 -45.869 1.00 59.28 213 GLY A O 1
ATOM 1698 N N . GLU A 1 214 ? 31.615 2.227 -43.693 1.00 59.09 214 GLU A N 1
ATOM 1699 C CA . GLU A 1 214 ? 33.054 2.096 -43.432 1.00 59.09 214 GLU A CA 1
ATOM 1700 C C . GLU A 1 214 ? 33.640 0.882 -44.185 1.00 59.09 214 GLU A C 1
ATOM 1702 O O . GLU A 1 214 ? 34.653 1.026 -44.863 1.00 59.09 214 GLU A O 1
ATOM 1707 N N . MET A 1 215 ? 32.953 -0.268 -44.214 1.00 56.50 215 MET A N 1
ATOM 1708 C CA . MET A 1 215 ? 33.370 -1.429 -45.018 1.00 56.50 215 MET A CA 1
ATOM 1709 C C . MET A 1 215 ? 33.345 -1.172 -46.533 1.00 56.50 215 MET A C 1
ATOM 1711 O O . MET A 1 215 ? 34.237 -1.630 -47.242 1.00 56.50 215 MET A O 1
ATOM 1715 N N . ALA A 1 216 ? 32.355 -0.437 -47.049 1.00 57.09 216 ALA A N 1
ATOM 1716 C CA . ALA A 1 216 ? 32.293 -0.075 -48.467 1.00 57.09 216 ALA A CA 1
ATOM 1717 C C . ALA A 1 216 ? 33.401 0.918 -48.863 1.00 57.09 216 ALA A C 1
ATOM 1719 O O . ALA A 1 216 ? 33.911 0.858 -49.980 1.00 57.09 216 ALA A O 1
ATOM 1720 N N . ALA A 1 217 ? 33.799 1.808 -47.949 1.00 56.06 217 ALA A N 1
ATOM 1721 C CA . ALA A 1 217 ? 34.920 2.720 -48.157 1.00 56.06 217 ALA A CA 1
ATOM 1722 C C . ALA A 1 217 ? 36.274 1.990 -48.163 1.00 56.06 217 ALA A C 1
ATOM 1724 O O . ALA A 1 217 ? 37.135 2.344 -48.964 1.00 56.06 217 ALA A O 1
ATOM 1725 N N . VAL A 1 218 ? 36.440 0.958 -47.327 1.00 57.34 218 VAL A N 1
ATOM 1726 C CA . VAL A 1 218 ? 37.626 0.082 -47.330 1.00 57.34 218 VAL A CA 1
ATOM 1727 C C . VAL A 1 218 ? 37.673 -0.770 -48.605 1.00 57.34 218 VAL A C 1
ATOM 1729 O O . VAL A 1 218 ? 38.702 -0.822 -49.270 1.00 57.34 218 VAL A O 1
ATOM 1732 N N . ALA A 1 219 ? 36.543 -1.345 -49.033 1.00 54.31 219 ALA A N 1
ATOM 1733 C CA . ALA A 1 219 ? 36.462 -2.119 -50.277 1.00 54.31 219 ALA A CA 1
ATOM 1734 C C . ALA A 1 219 ? 36.716 -1.278 -51.545 1.00 54.31 219 ALA A C 1
ATOM 1736 O O . ALA A 1 219 ? 37.226 -1.795 -52.531 1.00 54.31 219 ALA A O 1
ATOM 1737 N N . ALA A 1 220 ? 36.395 0.020 -51.528 1.00 55.00 220 ALA A N 1
ATOM 1738 C CA . ALA A 1 220 ? 36.706 0.939 -52.627 1.00 55.00 220 ALA A CA 1
ATOM 1739 C C . ALA A 1 220 ? 38.176 1.413 -52.642 1.00 55.00 220 ALA A C 1
ATOM 1741 O O . ALA A 1 220 ? 38.596 2.046 -53.608 1.00 55.00 220 ALA A O 1
ATOM 1742 N N . GLN A 1 221 ? 38.942 1.155 -51.575 1.00 49.84 221 GLN A N 1
ATOM 1743 C CA . GLN A 1 221 ? 40.366 1.499 -51.464 1.00 49.84 221 GLN A CA 1
ATOM 1744 C C . GLN A 1 221 ? 41.289 0.285 -51.654 1.00 49.84 221 GLN A C 1
ATOM 1746 O O . GLN A 1 221 ? 42.467 0.472 -51.952 1.00 49.84 221 GLN A O 1
ATOM 1751 N N . SER A 1 222 ? 40.760 -0.938 -51.550 1.00 47.66 222 SER A N 1
ATOM 1752 C CA . SER A 1 222 ? 41.492 -2.192 -51.765 1.00 47.66 222 SER A CA 1
ATOM 1753 C C . SER A 1 222 ? 41.345 -2.697 -53.216 1.00 47.66 222 SER A C 1
ATOM 1755 O O . SER A 1 222 ? 40.756 -3.735 -53.498 1.00 47.66 222 SER A O 1
ATOM 1757 N N . GLU A 1 223 ? 41.872 -1.924 -54.175 1.00 46.09 223 GLU A N 1
ATOM 1758 C CA . GLU A 1 223 ? 42.212 -2.423 -55.527 1.00 46.09 223 GLU A CA 1
ATOM 1759 C C . GLU A 1 223 ? 43.711 -2.782 -55.645 1.00 46.09 223 GLU A C 1
ATOM 1761 O O . GLU A 1 223 ? 44.245 -2.904 -56.748 1.00 46.09 223 GLU A O 1
ATOM 1766 N N . VAL A 1 224 ? 44.430 -2.948 -54.527 1.00 43.69 224 VAL A N 1
ATOM 1767 C CA . VAL A 1 224 ? 45.857 -3.303 -54.548 1.00 43.69 224 VAL A CA 1
ATOM 1768 C C . VAL A 1 224 ? 46.108 -4.535 -53.681 1.00 43.69 224 VAL A C 1
ATOM 1770 O O . VAL A 1 224 ? 46.145 -4.447 -52.459 1.00 43.69 224 VAL A O 1
ATOM 1773 N N . ASP A 1 225 ? 46.303 -5.670 -54.360 1.00 45.69 225 ASP A N 1
ATOM 1774 C CA . ASP A 1 225 ? 46.755 -6.961 -53.828 1.00 45.69 225 ASP A CA 1
ATOM 1775 C C . ASP A 1 225 ? 47.862 -6.805 -52.771 1.00 45.69 225 ASP A C 1
ATOM 1777 O O . ASP A 1 225 ? 49.016 -6.560 -53.123 1.00 45.69 225 ASP A O 1
ATOM 1781 N N . THR A 1 226 ? 47.556 -7.054 -51.494 1.00 39.56 226 THR A N 1
ATOM 1782 C C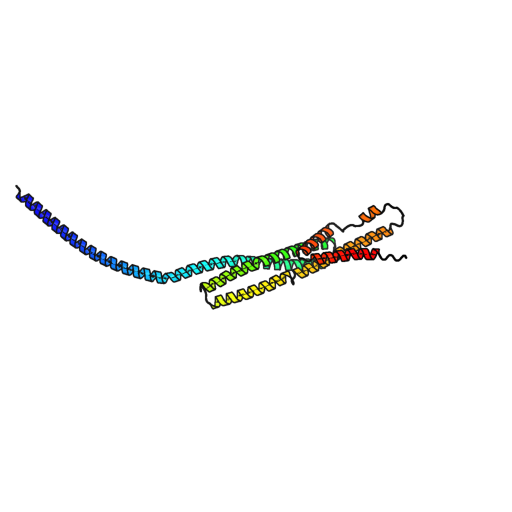A . THR A 1 226 ? 48.555 -7.554 -50.533 1.00 39.56 226 THR A CA 1
ATOM 1783 C C . THR A 1 226 ? 47.897 -8.345 -49.402 1.00 39.56 226 THR A C 1
ATOM 1785 O O . THR A 1 226 ? 46.970 -7.890 -48.748 1.00 39.56 226 THR A O 1
ATOM 1788 N N . ALA A 1 227 ? 48.411 -9.551 -49.163 1.00 48.12 227 ALA A N 1
ATOM 1789 C CA . ALA A 1 227 ? 47.894 -10.571 -48.248 1.00 48.12 227 ALA A CA 1
ATOM 1790 C C . ALA A 1 227 ? 48.115 -10.282 -46.740 1.00 48.12 227 ALA A C 1
ATOM 1792 O O . ALA A 1 227 ? 48.322 -11.211 -45.964 1.00 48.12 227 ALA A O 1
ATOM 1793 N N . GLU A 1 228 ? 48.082 -9.014 -46.319 1.00 45.22 228 GLU A N 1
ATOM 1794 C CA . GLU A 1 228 ? 48.214 -8.597 -44.907 1.00 45.22 228 GLU A CA 1
ATOM 1795 C C . GLU A 1 228 ? 46.880 -8.093 -44.303 1.00 45.22 228 GLU A C 1
ATOM 1797 O O . GLU A 1 228 ? 46.812 -7.751 -43.125 1.00 45.22 228 GLU A O 1
ATOM 1802 N N . GLU A 1 229 ? 45.786 -8.109 -45.074 1.00 47.22 229 GLU A N 1
ATOM 1803 C CA . GLU A 1 229 ? 44.495 -7.498 -44.710 1.00 47.22 229 GLU A CA 1
ATOM 1804 C C . GLU A 1 229 ? 43.669 -8.256 -43.647 1.00 47.22 229 GLU A C 1
ATOM 1806 O O . GLU A 1 229 ? 42.663 -7.734 -43.164 1.00 47.22 229 GLU A O 1
ATOM 1811 N N . GLU A 1 230 ? 44.052 -9.467 -43.228 1.00 45.38 230 GLU A N 1
ATOM 1812 C CA . GLU A 1 230 ? 43.239 -10.229 -42.263 1.00 45.38 230 GLU A CA 1
ATOM 1813 C C . GLU A 1 230 ? 43.257 -9.635 -40.841 1.00 45.38 230 GLU A C 1
ATOM 1815 O O . GLU A 1 230 ? 42.249 -9.735 -40.138 1.00 45.38 230 GLU A O 1
ATOM 1820 N N . GLU A 1 231 ? 44.33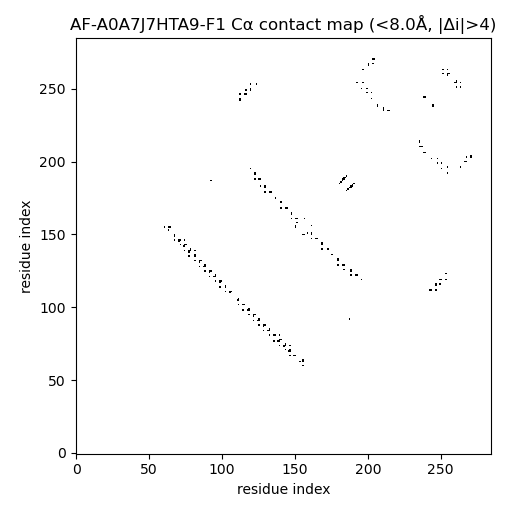3 -8.958 -40.416 1.00 41.91 231 GLU A N 1
ATOM 1821 C CA . GLU A 1 231 ? 44.363 -8.267 -39.111 1.00 41.91 231 GLU A CA 1
ATOM 1822 C C . GLU A 1 231 ? 43.657 -6.899 -39.142 1.00 41.91 231 GLU A C 1
ATOM 1824 O O . GLU A 1 231 ? 43.062 -6.488 -38.143 1.00 41.91 231 GLU A O 1
ATOM 1829 N N . GLU A 1 232 ? 43.642 -6.208 -40.286 1.00 41.00 232 GLU A N 1
ATOM 1830 C CA . GLU A 1 232 ? 43.048 -4.867 -40.404 1.00 41.00 232 GLU A CA 1
ATOM 1831 C C . GLU A 1 232 ? 41.522 -4.914 -40.623 1.00 41.00 232 GLU A C 1
ATOM 1833 O O . GLU A 1 232 ? 40.784 -4.058 -40.127 1.00 41.00 232 GLU A O 1
ATOM 1838 N N . VAL A 1 233 ? 40.999 -5.977 -41.247 1.00 43.88 233 VAL A N 1
ATOM 1839 C CA . VAL A 1 233 ? 39.547 -6.187 -41.420 1.00 43.88 233 VAL A CA 1
ATOM 1840 C C . VAL A 1 233 ? 38.833 -6.466 -40.085 1.00 43.88 233 VAL A C 1
ATOM 1842 O O . VAL A 1 233 ? 37.653 -6.135 -39.935 1.00 43.88 233 VAL A O 1
ATOM 1845 N N . VAL A 1 234 ?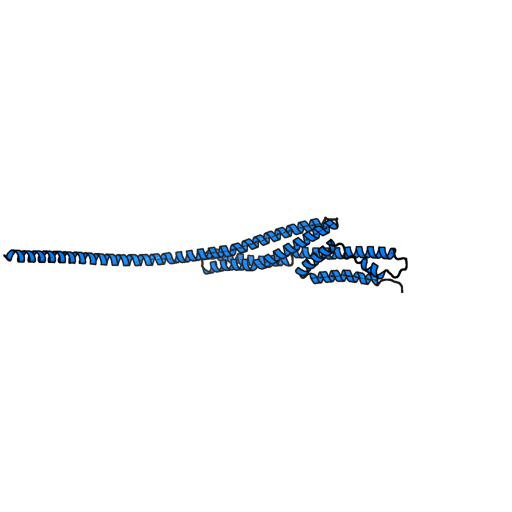 39.533 -7.001 -39.076 1.00 43.59 234 VAL A N 1
ATOM 1846 C CA . VAL A 1 234 ? 38.990 -7.179 -37.712 1.00 43.59 234 VAL A CA 1
ATOM 1847 C C . VAL A 1 234 ? 38.921 -5.843 -36.956 1.00 43.59 234 VAL A C 1
ATOM 1849 O O . VAL A 1 234 ? 38.035 -5.652 -36.121 1.00 43.59 234 VAL A O 1
ATOM 1852 N N . ALA A 1 235 ? 39.782 -4.874 -37.293 1.00 42.78 235 ALA A N 1
ATOM 1853 C CA . ALA A 1 235 ? 39.776 -3.533 -36.701 1.00 42.78 235 ALA A CA 1
ATOM 1854 C C . ALA A 1 235 ? 38.597 -2.655 -37.174 1.00 42.78 235 ALA A C 1
ATOM 1856 O O . ALA A 1 235 ? 38.270 -1.656 -36.531 1.00 42.78 235 ALA A O 1
ATOM 1857 N N . ALA A 1 236 ? 37.912 -3.039 -38.258 1.00 46.38 236 ALA A N 1
ATOM 1858 C CA . ALA A 1 236 ? 36.754 -2.321 -38.794 1.00 46.38 236 ALA A CA 1
ATOM 1859 C C . ALA A 1 236 ? 35.441 -2.583 -38.026 1.00 46.38 236 ALA A C 1
ATOM 1861 O O . ALA A 1 236 ? 34.413 -1.980 -38.327 1.00 46.38 236 ALA A O 1
ATOM 1862 N N . TRP A 1 237 ? 35.435 -3.473 -37.028 1.00 51.22 237 TRP A N 1
ATOM 1863 C CA . TRP A 1 237 ? 34.250 -3.737 -36.205 1.00 51.22 237 TRP A CA 1
ATOM 1864 C C . TRP A 1 237 ? 34.235 -2.813 -34.990 1.00 51.22 237 TRP A C 1
ATOM 1866 O O . TRP A 1 237 ? 34.255 -3.254 -33.842 1.00 51.22 237 TRP A O 1
ATOM 1876 N N . ASN A 1 238 ? 34.191 -1.502 -35.223 1.00 57.19 238 ASN A N 1
ATOM 1877 C CA . ASN A 1 238 ? 33.910 -0.580 -34.133 1.00 57.19 238 ASN A CA 1
ATOM 1878 C C . ASN A 1 238 ? 32.454 -0.793 -33.689 1.00 57.19 238 ASN A C 1
ATOM 1880 O O . ASN A 1 238 ? 31.514 -0.523 -34.435 1.00 57.19 238 ASN A O 1
ATOM 1884 N N . LEU A 1 239 ? 32.250 -1.258 -32.451 1.00 61.22 239 LEU A N 1
ATOM 1885 C CA . LEU A 1 239 ? 30.932 -1.465 -31.820 1.00 61.22 239 LEU A CA 1
ATOM 1886 C C . LEU A 1 239 ? 30.148 -0.148 -31.571 1.00 61.22 239 LEU A C 1
ATOM 1888 O O . LEU A 1 239 ? 29.183 -0.128 -30.811 1.00 61.22 239 LEU A O 1
ATOM 1892 N N . GLY A 1 240 ? 30.537 0.955 -32.215 1.00 66.62 240 GLY A N 1
ATOM 1893 C CA . GLY A 1 240 ? 30.030 2.300 -31.964 1.00 66.62 240 GLY A CA 1
ATOM 1894 C C . GLY A 1 240 ? 30.888 3.100 -30.991 1.00 66.62 240 GLY A C 1
ATOM 1895 O O . GLY A 1 240 ? 31.965 2.688 -30.565 1.00 66.62 240 GLY A O 1
ATOM 1896 N N . THR A 1 241 ? 30.419 4.297 -30.656 1.00 77.25 241 THR A N 1
ATOM 1897 C CA . THR A 1 241 ? 31.037 5.135 -29.624 1.00 77.25 241 THR A CA 1
ATOM 1898 C C . THR A 1 241 ? 30.745 4.584 -28.225 1.00 77.25 241 THR A C 1
ATOM 1900 O O . THR A 1 241 ? 29.692 4.000 -27.985 1.00 77.25 241 THR A O 1
ATOM 1903 N N . GLU A 1 242 ? 31.639 4.826 -27.261 1.00 80.44 242 GLU A N 1
ATOM 1904 C CA . GLU A 1 242 ? 31.495 4.347 -25.871 1.00 80.44 242 GLU A CA 1
ATOM 1905 C C . GLU A 1 242 ? 30.147 4.737 -25.231 1.00 80.44 242 GLU A C 1
ATOM 1907 O O . GLU A 1 242 ? 29.554 3.964 -24.484 1.00 80.44 242 GLU A O 1
ATOM 1912 N N . LEU A 1 243 ? 29.606 5.912 -25.580 1.00 76.75 243 LEU A N 1
ATOM 1913 C CA . LEU A 1 243 ? 28.294 6.356 -25.103 1.00 76.75 243 LEU A CA 1
ATOM 1914 C C . LEU A 1 243 ? 27.124 5.574 -25.716 1.00 76.75 243 LEU A C 1
ATOM 1916 O O . LEU A 1 243 ? 26.099 5.440 -25.057 1.00 76.75 243 LEU A O 1
ATOM 1920 N N . GLU A 1 244 ? 27.242 5.091 -26.952 1.00 79.19 244 GLU A N 1
ATOM 1921 C CA . GLU A 1 244 ? 26.208 4.270 -27.601 1.00 79.19 244 GLU A CA 1
ATOM 1922 C C . GLU A 1 244 ? 26.174 2.873 -26.982 1.00 79.19 244 GLU A C 1
ATOM 1924 O O . GLU A 1 244 ? 25.098 2.395 -26.631 1.00 79.19 244 GLU A O 1
ATOM 1929 N N . VAL A 1 245 ? 27.344 2.268 -26.753 1.00 81.38 245 VAL A N 1
ATOM 1930 C CA . VAL A 1 245 ? 27.466 0.961 -26.086 1.00 81.38 245 VAL A CA 1
ATOM 1931 C C . VAL A 1 245 ? 26.954 1.025 -24.647 1.00 81.38 245 VAL A C 1
ATOM 1933 O O . VAL A 1 245 ? 26.201 0.152 -24.225 1.00 81.38 245 VAL A O 1
ATOM 1936 N N . GLU A 1 246 ? 27.296 2.078 -23.900 1.00 84.12 246 GLU A N 1
ATOM 1937 C CA . GLU A 1 246 ? 26.813 2.256 -22.526 1.00 84.12 246 GLU A CA 1
ATOM 1938 C C . GLU A 1 246 ? 25.289 2.424 -22.465 1.00 84.12 246 GLU A C 1
ATOM 1940 O O . GLU A 1 246 ? 24.643 1.871 -21.576 1.00 84.12 246 GLU A O 1
ATOM 1945 N N . VAL A 1 247 ? 24.699 3.170 -23.406 1.00 82.50 247 VAL A N 1
ATOM 1946 C CA . VAL A 1 247 ? 23.241 3.339 -23.480 1.00 82.50 247 VAL A CA 1
ATOM 1947 C C . VAL A 1 247 ? 22.564 2.031 -23.884 1.00 82.50 247 VAL A C 1
ATOM 1949 O O . VAL A 1 247 ? 21.586 1.656 -23.249 1.00 82.50 247 VAL A O 1
ATOM 1952 N N . LEU A 1 248 ? 23.098 1.297 -24.866 1.00 82.50 248 LEU A N 1
ATOM 1953 C CA . LEU A 1 248 ? 22.589 -0.025 -25.246 1.00 82.50 248 LEU A CA 1
ATOM 1954 C C . LEU A 1 248 ? 22.653 -1.014 -24.078 1.00 82.50 248 LEU A C 1
ATOM 1956 O O . LEU A 1 248 ? 21.683 -1.732 -23.843 1.00 82.50 248 LEU A O 1
ATOM 1960 N N . ARG A 1 249 ? 23.747 -1.007 -23.303 1.00 84.81 249 ARG A N 1
ATOM 1961 C CA . ARG A 1 249 ? 23.868 -1.818 -22.087 1.00 84.81 249 ARG A CA 1
ATOM 1962 C C . ARG A 1 249 ? 22.781 -1.456 -21.080 1.00 84.81 249 ARG A C 1
ATOM 1964 O O . ARG A 1 249 ? 22.045 -2.336 -20.648 1.00 84.81 249 ARG A O 1
ATOM 1971 N N . GLN A 1 250 ? 22.638 -0.172 -20.756 1.00 83.75 250 GLN A N 1
ATOM 1972 C CA . GLN A 1 250 ? 21.636 0.299 -19.793 1.00 83.75 250 GLN A CA 1
ATOM 1973 C C . GLN A 1 250 ? 20.208 -0.039 -20.234 1.00 83.75 250 GLN A C 1
ATOM 1975 O O . GLN A 1 250 ? 19.399 -0.456 -19.414 1.00 83.75 250 GLN A O 1
ATOM 1980 N N . ILE A 1 251 ? 19.911 0.077 -21.529 1.00 83.94 251 ILE A N 1
ATOM 1981 C CA . ILE A 1 251 ? 18.621 -0.328 -22.092 1.00 83.94 251 ILE A CA 1
ATOM 1982 C C . ILE A 1 251 ? 18.407 -1.838 -21.950 1.00 83.94 251 ILE A C 1
ATOM 1984 O O . ILE A 1 251 ? 17.344 -2.257 -21.502 1.00 83.94 251 ILE A O 1
ATOM 1988 N N . SER A 1 252 ? 19.412 -2.651 -22.285 1.00 82.00 252 SER A N 1
ATOM 1989 C CA . SER A 1 252 ? 19.315 -4.110 -22.176 1.00 82.00 252 SER A CA 1
ATOM 1990 C C . SER A 1 252 ? 19.139 -4.584 -20.732 1.00 82.00 252 SER A C 1
ATOM 1992 O O . SER A 1 252 ? 18.359 -5.497 -20.491 1.00 82.00 252 SER A O 1
ATOM 1994 N N . GLU A 1 253 ? 19.793 -3.934 -19.764 1.00 86.00 253 GLU A N 1
ATOM 1995 C CA . GLU A 1 253 ? 19.629 -4.217 -18.334 1.00 86.00 253 GLU A CA 1
ATOM 1996 C C . GLU A 1 253 ? 18.214 -3.858 -17.858 1.00 86.00 253 GLU A C 1
ATOM 1998 O O . GLU A 1 253 ? 17.578 -4.656 -17.170 1.00 86.00 253 GLU A O 1
ATOM 2003 N N . THR A 1 254 ? 17.686 -2.698 -18.270 1.00 83.00 254 THR A N 1
ATOM 2004 C CA . THR A 1 254 ? 16.307 -2.283 -17.968 1.00 83.00 254 THR A CA 1
ATOM 2005 C C . THR A 1 254 ? 15.274 -3.227 -18.584 1.00 83.00 254 THR A C 1
ATOM 2007 O O . THR A 1 254 ? 14.324 -3.615 -17.909 1.00 83.00 254 THR A O 1
ATOM 2010 N N . LEU A 1 255 ? 15.453 -3.629 -19.844 1.00 82.25 255 LEU A N 1
ATOM 2011 C CA . LEU A 1 255 ? 14.541 -4.553 -20.523 1.00 82.25 255 LEU A CA 1
ATOM 2012 C C . LEU A 1 255 ? 14.639 -5.973 -19.950 1.00 82.25 255 LEU A C 1
ATOM 2014 O O . LEU A 1 255 ? 13.618 -6.640 -19.823 1.00 82.25 255 LEU A O 1
ATOM 2018 N N . ALA A 1 256 ? 15.828 -6.414 -19.529 1.00 83.56 256 ALA A N 1
ATOM 2019 C CA . ALA A 1 256 ? 16.003 -7.687 -18.833 1.00 83.56 256 ALA A CA 1
ATOM 2020 C C . ALA A 1 256 ? 15.307 -7.715 -17.468 1.00 83.56 256 ALA A C 1
ATOM 2022 O O . ALA A 1 256 ? 14.709 -8.724 -17.113 1.00 83.56 256 ALA A O 1
ATOM 2023 N N . ALA A 1 257 ? 15.352 -6.609 -16.720 1.00 81.44 257 ALA A N 1
ATOM 2024 C CA . ALA A 1 257 ? 14.670 -6.490 -15.433 1.00 81.44 257 ALA A CA 1
ATOM 2025 C C . ALA A 1 257 ? 13.132 -6.508 -15.549 1.00 81.44 257 ALA A C 1
ATOM 2027 O O . ALA A 1 257 ? 12.460 -6.793 -14.564 1.00 81.44 257 ALA A O 1
ATOM 2028 N N . ASN A 1 258 ? 12.594 -6.227 -16.741 1.00 79.88 258 ASN A N 1
ATOM 2029 C CA . ASN A 1 258 ? 11.160 -6.220 -17.048 1.00 79.88 258 ASN A CA 1
ATOM 2030 C C . ASN A 1 258 ? 10.745 -7.411 -17.939 1.00 79.88 258 ASN A C 1
ATOM 2032 O O . ASN A 1 258 ? 9.785 -7.306 -18.696 1.00 79.88 258 ASN A O 1
ATOM 2036 N N . ASP A 1 259 ? 11.501 -8.518 -17.911 1.00 78.50 259 ASP A N 1
ATOM 2037 C CA . ASP A 1 259 ? 11.233 -9.756 -18.667 1.00 78.50 259 ASP A CA 1
ATOM 2038 C C . ASP A 1 259 ? 11.091 -9.575 -20.200 1.00 78.50 259 ASP A C 1
ATOM 2040 O O . ASP A 1 259 ? 10.573 -10.436 -20.907 1.00 78.50 259 ASP A O 1
ATOM 2044 N N . CYS A 1 260 ? 11.618 -8.479 -20.757 1.00 74.81 260 CYS A N 1
ATOM 2045 C CA . CYS A 1 260 ? 11.604 -8.173 -22.195 1.00 74.81 260 CYS A CA 1
ATOM 2046 C C . CYS A 1 260 ? 12.888 -8.626 -22.920 1.00 74.81 260 CYS A C 1
ATOM 2048 O O . CYS A 1 260 ? 13.167 -8.195 -24.045 1.00 74.81 260 CYS A O 1
ATOM 2050 N N . LEU A 1 261 ? 13.714 -9.464 -22.283 1.00 74.25 261 LEU A N 1
ATOM 2051 C CA . LEU A 1 261 ? 15.029 -9.848 -22.805 1.00 74.25 261 LEU A CA 1
ATOM 2052 C C . LEU A 1 261 ? 14.939 -10.680 -24.090 1.00 74.25 261 LEU A C 1
ATOM 2054 O O . LEU A 1 261 ? 15.742 -10.477 -25.000 1.00 74.25 261 LEU A O 1
ATOM 2058 N N . ASP A 1 262 ? 13.953 -11.571 -24.192 1.00 74.25 262 ASP A N 1
ATOM 2059 C CA . ASP A 1 262 ? 13.786 -12.445 -25.359 1.00 74.25 262 ASP A CA 1
ATOM 2060 C C . ASP A 1 262 ? 13.533 -11.636 -26.640 1.00 74.25 262 ASP A C 1
ATOM 2062 O O . ASP A 1 262 ? 14.118 -11.917 -27.688 1.00 74.25 262 ASP A O 1
ATOM 2066 N N . ILE A 1 263 ? 12.761 -10.551 -26.527 1.00 75.19 263 ILE A N 1
ATOM 2067 C CA . ILE A 1 263 ? 12.503 -9.604 -27.619 1.00 75.19 263 ILE A CA 1
ATOM 2068 C C . ILE A 1 263 ? 13.800 -8.882 -28.011 1.00 75.19 263 ILE A C 1
ATOM 2070 O O . ILE A 1 263 ? 14.106 -8.731 -29.194 1.00 75.19 263 ILE A O 1
ATOM 2074 N N . CYS A 1 264 ? 14.618 -8.485 -27.032 1.00 70.88 264 CYS A N 1
ATOM 2075 C CA . CYS A 1 264 ? 15.908 -7.841 -27.294 1.00 70.88 264 CYS A CA 1
ATOM 2076 C C . CYS A 1 264 ? 16.877 -8.774 -28.033 1.00 70.88 264 CYS A C 1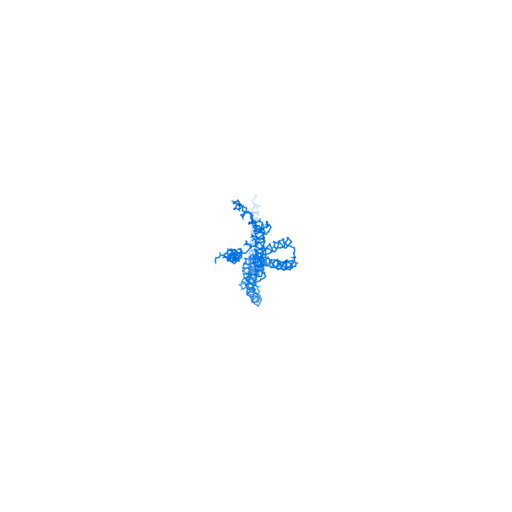
ATOM 2078 O O . CYS A 1 264 ? 17.584 -8.339 -28.946 1.00 70.88 264 CYS A O 1
ATOM 2080 N N . ILE A 1 265 ? 16.902 -10.057 -27.655 1.00 76.06 265 ILE A N 1
ATOM 2081 C CA . ILE A 1 265 ? 17.710 -11.087 -28.316 1.00 76.06 265 ILE A CA 1
ATOM 2082 C C . ILE A 1 265 ? 17.217 -11.292 -29.750 1.00 76.06 265 ILE A C 1
ATOM 2084 O O . ILE A 1 265 ? 18.036 -11.323 -30.669 1.00 76.06 265 ILE A O 1
ATOM 2088 N N . GLU A 1 266 ? 15.904 -11.368 -29.972 1.00 75.75 266 GLU A N 1
ATOM 2089 C CA . GLU A 1 266 ? 15.331 -11.493 -31.314 1.00 75.75 266 GLU A CA 1
ATOM 2090 C C . GLU A 1 266 ? 15.697 -10.295 -32.205 1.00 75.75 266 GLU A C 1
ATOM 2092 O O . GLU A 1 266 ? 16.182 -10.483 -33.326 1.00 75.75 266 GLU A O 1
ATOM 2097 N N . ILE A 1 267 ? 15.561 -9.066 -31.695 1.00 73.75 267 ILE A N 1
ATOM 2098 C CA . ILE A 1 267 ? 15.951 -7.834 -32.401 1.00 73.75 267 ILE A CA 1
ATOM 2099 C C . ILE A 1 267 ? 17.448 -7.856 -32.746 1.00 73.75 267 ILE A C 1
ATOM 2101 O O . ILE A 1 267 ? 17.836 -7.541 -33.877 1.00 73.75 267 ILE A O 1
ATOM 2105 N N . PHE A 1 268 ? 18.306 -8.258 -31.805 1.00 72.75 268 PHE A N 1
ATOM 2106 C CA . PHE A 1 268 ? 19.748 -8.346 -32.034 1.00 72.75 268 PHE A CA 1
ATOM 2107 C C . PHE A 1 268 ? 20.099 -9.402 -33.092 1.00 72.75 268 PHE A C 1
ATOM 2109 O O . PHE A 1 268 ? 20.829 -9.111 -34.041 1.00 72.75 268 PHE A O 1
ATOM 2116 N N . VAL A 1 269 ? 19.538 -10.611 -32.987 1.00 74.94 269 VAL A N 1
ATOM 2117 C CA . VAL A 1 269 ? 19.769 -11.714 -33.935 1.00 74.94 269 VAL A CA 1
ATOM 2118 C C . VAL A 1 269 ? 19.250 -11.361 -35.329 1.00 74.94 269 VAL A C 1
ATOM 2120 O O . VAL A 1 269 ? 19.931 -11.622 -36.321 1.00 74.94 269 VAL A O 1
ATOM 2123 N N . LYS A 1 270 ? 18.088 -10.713 -35.444 1.00 75.44 270 LYS A N 1
ATOM 2124 C CA . LYS A 1 270 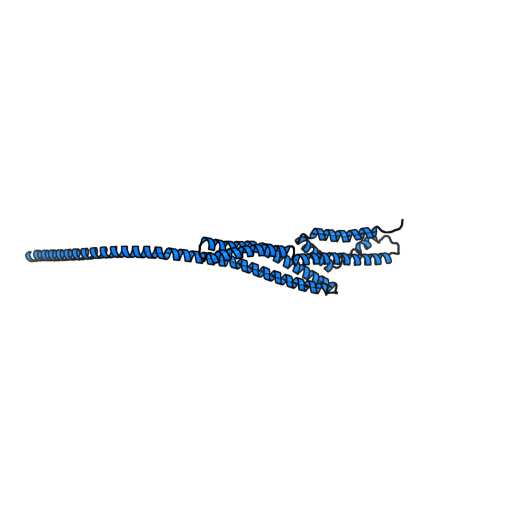? 17.550 -10.209 -36.718 1.00 75.44 270 LYS A CA 1
ATOM 2125 C C . LYS A 1 270 ? 18.497 -9.195 -37.370 1.00 75.44 270 LYS A C 1
ATOM 2127 O O . LYS A 1 270 ? 18.772 -9.272 -38.573 1.00 75.44 270 LYS A O 1
ATOM 2132 N N . ASN A 1 271 ? 19.055 -8.281 -36.581 1.00 62.75 271 ASN A N 1
ATOM 2133 C CA . ASN A 1 271 ? 20.033 -7.309 -37.066 1.00 62.75 271 ASN A CA 1
ATOM 2134 C C . ASN A 1 271 ? 21.397 -7.941 -37.401 1.00 62.75 271 ASN A C 1
ATOM 2136 O O . ASN A 1 271 ? 22.061 -7.467 -38.316 1.00 62.75 271 ASN A O 1
ATOM 2140 N N . ALA A 1 272 ? 21.792 -9.036 -36.742 1.00 61.66 272 ALA A N 1
ATOM 2141 C CA . ALA A 1 272 ? 23.032 -9.764 -37.027 1.00 61.66 272 ALA A CA 1
ATOM 2142 C C . ALA A 1 272 ? 22.931 -10.718 -38.241 1.00 61.66 272 ALA A C 1
ATOM 2144 O O . ALA A 1 272 ? 23.873 -10.831 -39.025 1.00 61.66 272 ALA A O 1
ATOM 2145 N N . THR A 1 273 ? 21.790 -11.391 -38.429 1.00 57.69 273 THR A N 1
ATOM 2146 C CA . THR A 1 273 ? 21.550 -12.376 -39.510 1.00 57.69 273 THR A CA 1
ATOM 2147 C C . THR A 1 273 ? 21.238 -11.738 -40.867 1.00 57.69 273 THR A C 1
ATOM 2149 O O . THR A 1 273 ? 21.520 -12.311 -41.921 1.00 57.69 273 THR A O 1
ATOM 2152 N N . THR A 1 274 ? 20.697 -10.521 -40.887 1.00 55.62 274 THR A N 1
ATOM 2153 C CA . THR A 1 274 ? 20.574 -9.743 -42.132 1.00 55.62 274 THR A CA 1
ATOM 2154 C C . THR A 1 274 ? 21.944 -9.385 -42.723 1.00 55.62 274 THR A C 1
ATOM 2156 O O . THR A 1 274 ? 22.087 -9.331 -43.946 1.00 55.62 274 THR A O 1
ATOM 2159 N N . THR A 1 275 ? 22.977 -9.263 -41.886 1.00 50.47 275 THR A N 1
ATOM 2160 C CA . THR A 1 275 ? 24.378 -9.058 -42.289 1.00 50.47 275 THR A CA 1
ATOM 2161 C C . THR A 1 275 ? 24.969 -10.280 -43.001 1.00 50.47 275 THR A C 1
ATOM 2163 O O . THR A 1 275 ? 25.693 -10.129 -43.984 1.00 50.47 275 THR A O 1
ATOM 2166 N N . THR A 1 276 ? 24.632 -11.504 -42.572 1.00 46.25 276 THR A N 1
ATOM 2167 C CA . THR A 1 276 ? 25.100 -12.737 -43.232 1.00 46.25 276 THR A CA 1
ATOM 2168 C C . THR A 1 276 ? 24.371 -13.017 -44.546 1.00 46.25 276 THR A C 1
ATOM 2170 O O . THR A 1 276 ? 25.000 -13.495 -45.487 1.00 46.25 276 THR A O 1
ATOM 2173 N N . LYS A 1 277 ? 23.088 -12.645 -44.677 1.00 41.75 277 LYS A N 1
ATOM 2174 C CA . LYS A 1 277 ? 22.365 -12.747 -45.961 1.00 41.75 277 LYS A CA 1
ATOM 2175 C C . LYS A 1 277 ? 22.884 -11.79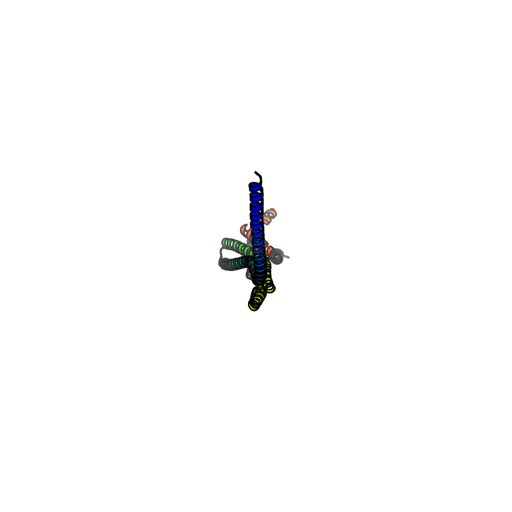1 -47.042 1.00 41.75 277 LYS A C 1
ATOM 2177 O O . LYS A 1 277 ? 22.905 -12.184 -48.203 1.00 41.75 277 LYS A O 1
ATOM 2182 N N . MET A 1 278 ? 23.343 -10.582 -46.698 1.00 42.38 278 MET A N 1
ATOM 2183 C CA . MET A 1 278 ? 23.965 -9.685 -47.690 1.00 42.38 278 MET A CA 1
ATOM 2184 C C . MET A 1 278 ? 25.357 -10.152 -48.141 1.00 42.38 278 MET A C 1
ATOM 2186 O O . MET A 1 278 ? 25.748 -9.872 -49.267 1.00 42.38 278 MET A O 1
ATOM 2190 N N . LYS A 1 279 ? 26.080 -10.919 -47.313 1.00 41.19 279 LYS A N 1
ATOM 2191 C CA . LYS A 1 279 ? 27.366 -11.537 -47.688 1.00 41.19 279 LYS A CA 1
ATOM 2192 C C . LYS A 1 279 ? 27.213 -12.730 -48.649 1.00 41.19 279 LYS A C 1
ATOM 2194 O O . LYS A 1 279 ? 28.184 -13.113 -49.287 1.00 41.19 279 LYS A O 1
ATOM 2199 N N . GLY A 1 280 ? 26.014 -13.316 -48.746 1.00 36.78 280 GLY A N 1
ATOM 2200 C CA . GLY A 1 280 ? 25.717 -14.497 -49.570 1.00 36.78 280 GLY A CA 1
ATOM 2201 C C . GLY A 1 280 ? 25.114 -14.218 -50.952 1.00 36.78 280 GLY A C 1
ATOM 2202 O O . GLY A 1 280 ? 24.913 -15.160 -51.708 1.00 36.78 280 GLY A O 1
ATOM 2203 N N . ASN A 1 281 ? 24.830 -12.959 -51.298 1.00 37.78 281 ASN A N 1
ATOM 2204 C CA . ASN A 1 281 ? 24.340 -12.565 -52.623 1.00 37.78 281 ASN A CA 1
ATOM 2205 C C . ASN A 1 281 ? 25.454 -11.838 -53.394 1.00 37.78 281 ASN A C 1
ATOM 2207 O O . ASN A 1 281 ? 25.355 -10.647 -53.676 1.00 37.78 281 ASN A O 1
ATOM 2211 N N . ASN A 1 282 ? 26.525 -12.562 -53.723 1.00 35.91 282 ASN A N 1
ATOM 2212 C CA . ASN A 1 282 ? 27.437 -12.160 -54.788 1.00 35.91 282 ASN A CA 1
ATOM 2213 C C . ASN A 1 282 ? 27.087 -13.016 -56.020 1.00 35.91 282 ASN A C 1
ATOM 2215 O O . ASN A 1 282 ? 27.339 -14.220 -55.988 1.00 35.91 282 ASN A O 1
ATOM 2219 N N . PRO A 1 283 ? 26.436 -12.469 -57.064 1.00 40.69 283 PRO A N 1
ATOM 2220 C CA . PRO A 1 283 ? 26.148 -13.217 -58.275 1.00 40.69 283 PRO A CA 1
ATOM 2221 C C . PRO A 1 283 ? 27.395 -13.185 -59.159 1.00 40.69 283 PRO A C 1
ATOM 2223 O O . PRO A 1 283 ? 27.578 -12.258 -59.938 1.00 40.69 283 PRO A O 1
ATOM 2226 N N . ASN A 1 284 ? 28.262 -14.176 -58.989 1.00 41.84 284 ASN A N 1
ATOM 2227 C CA . ASN A 1 284 ? 29.221 -14.606 -60.002 1.00 41.84 284 ASN A CA 1
ATOM 2228 C C . ASN A 1 284 ? 29.475 -16.104 -59.797 1.00 41.84 284 ASN A C 1
ATOM 2230 O O . ASN A 1 284 ? 30.473 -16.501 -59.204 1.00 41.84 284 ASN A O 1
ATOM 2234 N N . ASP A 1 285 ? 28.497 -16.889 -60.242 1.00 36.69 285 ASP A N 1
ATOM 2235 C CA . ASP A 1 285 ? 28.678 -18.157 -60.955 1.00 36.69 285 ASP A CA 1
ATOM 2236 C C . ASP A 1 285 ? 27.497 -18.319 -61.929 1.00 36.69 285 ASP A C 1
ATOM 2238 O O . ASP A 1 285 ? 26.343 -18.051 -61.507 1.00 36.69 285 ASP A O 1
#

Organism: Camellia sinensis (NCBI:txid4442)